Protein AF-A0A7S1C0L4-F1 (afdb_monomer_lite)

InterPro domains:
  IPR000571 Zinc finger, CCCH-type [PF00642] (166-188)
  IPR000571 Zinc finger, CCCH-type [PS50103] (164-191)
  IPR000571 Zinc finger, CCCH-type [SM00356] (164-190)
  IPR019496 FMR1-interacting protein 1, conserved domain [PF10453] (80-112)
  IPR036855 Zinc finger, CCCH-type superfamily [SSF90229] (166-189)

Structure (mmCIF, N/CA/C/O backbone):
data_AF-A0A7S1C0L4-F1
#
_entry.id   AF-A0A7S1C0L4-F1
#
loop_
_atom_site.group_PDB
_atom_site.id
_atom_site.type_symbol
_atom_site.label_atom_id
_atom_site.label_alt_id
_atom_site.label_comp_id
_atom_site.label_asym_id
_atom_site.label_entity_id
_atom_site.label_seq_id
_atom_site.pdbx_PDB_ins_code
_atom_site.Cartn_x
_atom_site.Cartn_y
_atom_site.Cartn_z
_atom_site.occupancy
_atom_site.B_iso_or_equiv
_atom_site.auth_seq_id
_atom_site.auth_comp_id
_atom_site.auth_asym_id
_atom_site.auth_atom_id
_atom_site.pdbx_PDB_model_num
ATOM 1 N N . ARG A 1 1 ? -20.565 -12.690 19.554 1.00 67.38 1 ARG A N 1
ATOM 2 C CA . ARG A 1 1 ? -20.201 -13.039 20.950 1.00 67.38 1 ARG A CA 1
ATOM 3 C C . ARG A 1 1 ? -21.337 -13.880 21.510 1.00 67.38 1 ARG A C 1
ATOM 5 O O . ARG A 1 1 ? -22.472 -13.446 21.389 1.00 67.38 1 ARG A O 1
ATOM 12 N N . THR A 1 2 ? -21.066 -15.068 22.043 1.00 82.50 2 THR A N 1
ATOM 13 C CA . THR A 1 2 ? -22.078 -15.890 22.726 1.00 82.50 2 THR A CA 1
ATOM 14 C C . THR A 1 2 ? -21.947 -15.664 24.227 1.00 82.50 2 THR A C 1
ATOM 16 O O . THR A 1 2 ? -20.871 -15.881 24.784 1.00 82.50 2 THR A O 1
ATOM 19 N N . PHE A 1 3 ? -23.010 -15.190 24.876 1.00 84.94 3 PHE A N 1
ATOM 20 C CA . PHE A 1 3 ? -23.020 -14.934 26.317 1.00 84.94 3 PHE A CA 1
ATOM 21 C C . PHE A 1 3 ? -23.654 -16.111 27.055 1.00 84.94 3 PHE A C 1
ATOM 23 O O . PHE A 1 3 ? -24.641 -16.678 26.601 1.00 84.94 3 PHE A O 1
ATOM 30 N N . ARG A 1 4 ? -23.065 -16.481 28.197 1.00 89.12 4 ARG A N 1
ATOM 31 C CA . ARG A 1 4 ? -23.488 -17.637 29.003 1.00 89.12 4 ARG A CA 1
ATOM 32 C C . ARG A 1 4 ? -24.767 -17.381 29.811 1.00 89.12 4 ARG A C 1
ATOM 34 O O . ARG A 1 4 ? -25.420 -18.330 30.218 1.00 89.12 4 ARG A O 1
ATOM 41 N N . THR A 1 5 ? -25.100 -16.117 30.066 1.00 93.94 5 THR A N 1
ATOM 42 C CA . THR A 1 5 ? -26.257 -15.688 30.865 1.00 93.94 5 THR A CA 1
ATOM 43 C C . THR A 1 5 ? -26.857 -14.406 30.284 1.00 93.94 5 THR A C 1
ATOM 45 O O . THR A 1 5 ? -26.142 -13.590 29.695 1.00 93.94 5 THR A O 1
ATOM 48 N N . GLU A 1 6 ? -28.162 -14.198 30.482 1.00 88.31 6 GLU A N 1
ATOM 49 C CA . GLU A 1 6 ? -28.870 -12.989 30.025 1.00 88.31 6 GLU A CA 1
ATOM 50 C C . GLU A 1 6 ? -28.367 -11.710 30.710 1.00 88.31 6 GLU A C 1
ATOM 52 O O . GLU A 1 6 ? -28.312 -10.650 30.089 1.00 88.31 6 GLU A O 1
ATOM 57 N N . GLY A 1 7 ? -27.931 -11.808 31.971 1.00 90.00 7 GLY A N 1
ATOM 58 C CA . GLY A 1 7 ? -27.338 -10.683 32.701 1.00 90.00 7 GLY A CA 1
ATOM 59 C C . GLY A 1 7 ? -26.065 -10.154 32.035 1.00 90.00 7 GLY A C 1
ATOM 60 O O . GLY A 1 7 ? -25.904 -8.944 31.885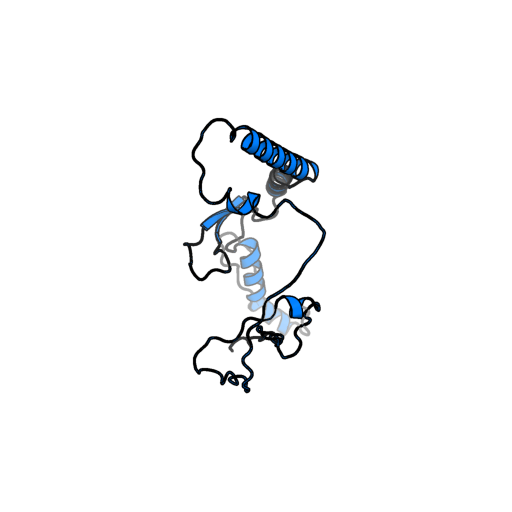 1.00 90.00 7 GLY A O 1
ATOM 61 N N . ASN A 1 8 ? -25.203 -11.051 31.544 1.00 87.06 8 ASN A N 1
ATOM 62 C CA . ASN A 1 8 ? -23.983 -10.664 30.831 1.00 87.06 8 ASN A CA 1
ATOM 63 C C . ASN A 1 8 ? -24.290 -10.019 29.474 1.00 87.06 8 ASN A C 1
ATOM 65 O O . ASN A 1 8 ? -23.584 -9.104 29.057 1.00 87.06 8 ASN A O 1
ATOM 69 N N . LEU A 1 9 ? -25.353 -10.470 28.802 1.00 87.12 9 LEU A N 1
ATOM 70 C CA . LEU A 1 9 ? -25.817 -9.873 27.552 1.00 87.12 9 LEU A CA 1
ATOM 71 C C . LEU A 1 9 ? -26.351 -8.453 27.781 1.00 87.12 9 LEU A C 1
ATOM 73 O O . LEU A 1 9 ? -25.978 -7.545 27.043 1.00 87.12 9 LEU A O 1
ATOM 77 N N . ARG A 1 10 ? -27.167 -8.238 28.822 1.00 88.38 10 ARG A N 1
ATOM 78 C CA . ARG A 1 10 ? -27.670 -6.897 29.174 1.00 88.38 10 ARG A CA 1
ATOM 79 C C . ARG A 1 10 ? -26.537 -5.934 29.536 1.00 88.38 10 ARG A C 1
ATOM 81 O O . ARG A 1 10 ? -26.560 -4.786 29.102 1.00 88.38 10 ARG A O 1
ATOM 88 N N . ALA A 1 11 ? -25.532 -6.402 30.278 1.00 87.75 11 ALA A N 1
ATOM 89 C CA . ALA A 1 11 ? -24.354 -5.599 30.596 1.00 87.75 11 ALA A CA 1
ATOM 90 C C . ALA A 1 11 ? -23.545 -5.230 29.335 1.00 87.75 11 ALA A C 1
ATOM 92 O O . ALA A 1 11 ? -23.191 -4.063 29.169 1.00 87.75 11 ALA A O 1
ATOM 93 N N . ASP A 1 12 ? -23.316 -6.173 28.409 1.00 86.31 12 ASP A N 1
ATOM 94 C CA . ASP A 1 12 ? -22.652 -5.879 27.126 1.00 86.31 12 ASP A CA 1
ATOM 95 C C . ASP A 1 12 ? -23.451 -4.853 26.310 1.00 86.31 12 ASP A C 1
ATOM 97 O O . ASP A 1 12 ? -22.871 -3.856 25.888 1.00 86.31 12 ASP A O 1
ATOM 101 N N . GLN A 1 13 ? -24.773 -5.016 26.184 1.00 87.62 13 GLN A N 1
ATOM 102 C CA . GLN A 1 13 ? -25.645 -4.063 25.481 1.00 87.62 13 GLN A CA 1
ATOM 103 C C . GLN A 1 13 ? -25.612 -2.657 26.094 1.00 87.62 13 GLN A C 1
ATOM 105 O O . GLN A 1 13 ? -25.568 -1.672 25.361 1.00 87.62 13 GLN A O 1
ATOM 110 N N . SER A 1 14 ? -25.568 -2.544 27.425 1.00 87.38 14 SER A N 1
ATOM 111 C CA . SER A 1 14 ? -25.472 -1.243 28.107 1.00 87.38 14 SER A CA 1
ATOM 112 C C . SER A 1 14 ? -24.144 -0.513 27.868 1.00 87.38 14 SER A C 1
ATOM 114 O O . SER A 1 14 ? -24.069 0.699 28.037 1.00 87.38 14 SER A O 1
ATOM 116 N N . SER A 1 15 ? -23.102 -1.236 27.442 1.00 87.62 15 SER A N 1
ATOM 117 C CA . SER A 1 15 ? -21.785 -0.673 27.122 1.00 87.62 15 SER A CA 1
ATOM 118 C C . SER A 1 15 ? -21.640 -0.218 25.665 1.00 87.62 15 SER A C 1
ATOM 120 O O . SER A 1 15 ? -20.549 0.187 25.256 1.00 87.62 15 SER A O 1
ATOM 122 N N . HIS A 1 16 ? -22.697 -0.314 24.851 1.00 92.06 16 HIS A N 1
ATOM 123 C CA . HIS A 1 16 ? -22.635 0.088 23.447 1.00 92.06 16 HIS A CA 1
ATOM 124 C C . HIS A 1 16 ? -22.633 1.614 23.328 1.00 92.06 16 HIS A C 1
ATOM 126 O O . HIS A 1 16 ? -23.492 2.299 23.875 1.00 92.06 16 HIS A O 1
ATOM 132 N N . VAL A 1 17 ? -21.651 2.144 22.603 1.00 92.38 17 VAL A N 1
ATOM 133 C CA . VAL A 1 17 ? -21.448 3.584 22.392 1.00 92.38 17 VAL A CA 1
ATOM 134 C C . VAL A 1 17 ? -21.747 3.899 20.919 1.00 92.38 17 VAL A C 1
ATOM 136 O O . VAL A 1 17 ? -21.449 3.068 20.058 1.00 92.38 17 VAL A O 1
ATOM 139 N N . PRO A 1 18 ? -22.349 5.055 20.587 1.00 91.50 18 PRO A N 1
ATOM 140 C CA . PRO A 1 18 ? -22.535 5.470 19.197 1.00 91.50 18 PRO A CA 1
ATOM 141 C C . PRO A 1 18 ? -21.214 5.807 18.500 1.00 91.50 18 PRO A C 1
ATOM 143 O O . PRO A 1 18 ? -20.238 6.225 19.128 1.00 91.50 18 PRO A O 1
ATOM 146 N N . CYS A 1 19 ? -21.197 5.660 17.176 1.00 90.38 19 CYS A N 1
ATOM 147 C CA . CYS A 1 19 ? -20.094 6.125 16.346 1.00 90.38 19 CYS A CA 1
ATOM 148 C C . CYS A 1 19 ? -19.905 7.653 16.477 1.00 90.38 19 CYS A C 1
ATOM 150 O O . CYS A 1 19 ? -20.884 8.395 16.405 1.00 90.38 19 CYS A O 1
ATOM 152 N N . PRO A 1 20 ? -18.663 8.156 16.623 1.00 87.81 20 PRO A N 1
ATOM 153 C CA . PRO A 1 20 ? -18.392 9.589 16.773 1.00 87.81 20 PRO A CA 1
ATOM 154 C C . PRO A 1 20 ? -18.553 10.408 15.476 1.00 87.81 20 PRO A C 1
ATOM 156 O O . PRO A 1 20 ? -18.314 11.615 15.490 1.00 87.81 20 PRO A O 1
ATOM 159 N N . HIS A 1 21 ? -18.918 9.789 14.347 1.00 83.25 21 HIS A N 1
ATOM 160 C CA . HIS A 1 21 ? -19.080 10.481 13.068 1.00 83.25 21 HIS A CA 1
ATOM 161 C C . HIS A 1 21 ? -20.515 11.022 12.885 1.00 83.25 21 HIS A C 1
ATOM 163 O O . HIS A 1 21 ? -21.470 10.252 13.023 1.00 83.25 21 HIS A O 1
ATOM 169 N N . PRO A 1 22 ? -20.704 12.315 12.541 1.00 84.06 22 PRO A N 1
ATOM 170 C CA . PRO A 1 22 ? -22.034 12.886 12.336 1.00 84.06 22 PRO A CA 1
ATOM 171 C C . PRO A 1 22 ? -22.733 12.215 11.145 1.00 84.06 22 PRO A C 1
ATOM 173 O O . PRO A 1 22 ? -22.216 12.218 10.032 1.00 84.06 22 PRO A O 1
ATOM 176 N N . GLY A 1 23 ? -23.911 11.634 11.386 1.00 81.88 23 GLY A N 1
ATOM 177 C CA . GLY A 1 23 ? -24.694 10.913 10.374 1.00 81.88 23 GLY A CA 1
ATOM 178 C C . GLY A 1 23 ? -24.501 9.393 10.360 1.00 81.88 23 GLY A C 1
ATOM 179 O O . GLY A 1 23 ? -25.181 8.716 9.592 1.00 81.88 23 GLY A O 1
ATOM 180 N N . CYS A 1 24 ? -23.640 8.836 11.219 1.00 85.62 24 CYS A N 1
ATOM 181 C CA . CYS A 1 24 ? -23.513 7.389 11.378 1.00 85.62 24 CYS A CA 1
ATOM 182 C C . CYS A 1 24 ? -24.333 6.870 12.574 1.00 85.62 24 CYS A C 1
ATOM 184 O O . CYS A 1 24 ? -24.092 7.252 13.716 1.00 85.62 24 CYS A O 1
ATOM 186 N N . GLY A 1 25 ? -25.291 5.973 12.315 1.00 86.62 25 GLY A N 1
ATOM 187 C CA . GLY A 1 25 ? -26.164 5.357 13.329 1.00 86.62 25 GLY A CA 1
ATOM 188 C C . GLY A 1 25 ? -25.623 4.064 13.952 1.00 86.62 25 GLY A C 1
ATOM 189 O O . GLY A 1 25 ? -26.391 3.303 14.538 1.00 86.62 25 GLY A O 1
ATOM 190 N N . PHE A 1 26 ? -24.332 3.762 13.786 1.00 88.75 26 PHE A N 1
ATOM 191 C CA . PHE A 1 26 ? -23.747 2.517 14.280 1.00 88.75 26 PHE A CA 1
ATOM 192 C C . PHE A 1 26 ? -23.593 2.534 15.810 1.00 88.75 26 PHE A C 1
ATOM 194 O O . PHE A 1 26 ? -22.966 3.434 16.372 1.00 88.75 26 PHE A O 1
ATOM 201 N N . LEU A 1 27 ? -24.145 1.511 16.470 1.00 90.25 27 LEU A N 1
ATOM 202 C CA . LEU A 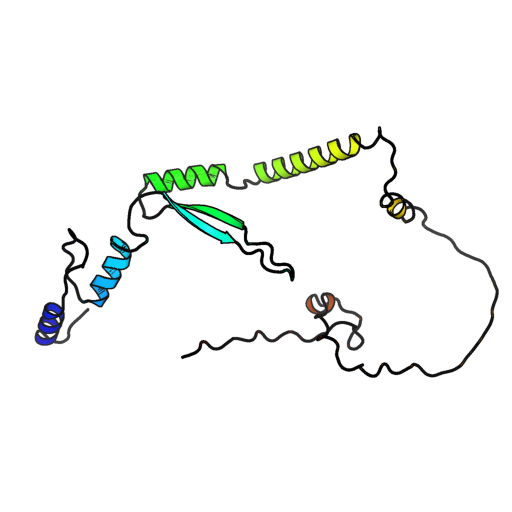1 27 ? -24.109 1.297 17.918 1.00 90.25 27 LEU A CA 1
ATOM 203 C C . LEU A 1 27 ? -23.514 -0.082 18.195 1.00 90.25 27 LEU A C 1
ATOM 205 O O . LEU A 1 27 ? -24.059 -1.097 17.759 1.00 90.25 27 LEU A O 1
ATOM 209 N N . ALA A 1 28 ? -22.392 -0.129 18.905 1.00 89.88 28 ALA A N 1
ATOM 210 C CA . ALA A 1 28 ? -21.780 -1.388 19.312 1.00 89.88 28 ALA A CA 1
ATOM 211 C C . ALA A 1 28 ? -20.837 -1.179 20.500 1.00 89.88 28 ALA A C 1
ATOM 213 O O . ALA A 1 28 ? -20.607 -0.057 20.950 1.00 89.88 28 ALA A O 1
ATOM 214 N N . SER A 1 29 ? -20.237 -2.266 20.995 1.00 90.50 29 SER A N 1
ATOM 215 C CA . SER A 1 29 ? -19.161 -2.172 21.990 1.00 90.50 29 SER A CA 1
ATOM 216 C C . SER A 1 29 ? -18.021 -1.252 21.500 1.00 90.50 29 SER A C 1
ATOM 218 O O . SER A 1 29 ? -17.745 -1.233 20.295 1.00 90.50 29 SER A O 1
ATOM 220 N N . PRO A 1 30 ? -17.290 -0.554 22.387 1.00 89.25 30 PRO A N 1
ATOM 221 C CA . PRO A 1 30 ? -16.290 0.448 21.996 1.00 89.25 30 PRO A CA 1
ATOM 222 C C . PRO A 1 30 ? -15.220 -0.075 21.025 1.00 89.25 30 PRO A C 1
ATOM 224 O O . PRO A 1 30 ? -14.804 0.621 20.102 1.00 89.25 30 PRO A O 1
ATOM 227 N N . GLN A 1 31 ? -14.818 -1.341 21.178 1.00 88.38 31 GLN A N 1
ATOM 228 C CA . GLN A 1 31 ? -13.870 -2.002 20.278 1.00 88.38 31 GLN A CA 1
ATOM 229 C C . GLN A 1 31 ? -14.448 -2.197 18.865 1.00 88.38 31 GLN A C 1
ATOM 231 O O . GLN A 1 31 ? -13.746 -2.015 17.871 1.00 88.38 31 GLN A O 1
ATOM 236 N N . ALA A 1 32 ? -15.730 -2.553 18.767 1.00 88.88 32 ALA A N 1
ATOM 237 C CA . ALA A 1 32 ? -16.415 -2.702 17.487 1.00 88.88 32 ALA A CA 1
ATOM 238 C C . ALA A 1 32 ? -16.650 -1.340 16.814 1.00 88.88 32 ALA A C 1
ATOM 240 O O . ALA A 1 32 ? -16.464 -1.229 15.606 1.00 88.88 32 ALA A O 1
ATOM 241 N N . VAL A 1 33 ? -16.974 -0.301 17.591 1.00 90.75 33 VAL A N 1
ATOM 242 C CA . VAL A 1 33 ? -17.116 1.079 17.094 1.00 90.75 33 VAL A CA 1
ATOM 243 C C . VAL A 1 33 ? -15.789 1.611 16.569 1.00 90.75 33 VAL A C 1
ATOM 245 O O . VAL A 1 33 ? -15.766 2.207 15.501 1.00 90.75 33 VAL A O 1
ATOM 248 N N . SER A 1 34 ? -14.673 1.348 17.254 1.00 86.25 34 SER A N 1
ATOM 249 C CA . SER A 1 34 ? -13.341 1.738 16.775 1.00 86.25 34 SER A CA 1
ATOM 250 C C . SER A 1 34 ? -12.981 1.044 15.457 1.00 86.25 34 SER A C 1
ATOM 252 O O . SER A 1 34 ? -12.517 1.710 14.534 1.00 86.25 34 SER A O 1
ATOM 254 N N . GLY A 1 35 ? -13.261 -0.258 15.332 1.00 86.62 35 GLY A N 1
ATOM 255 C CA . GLY A 1 35 ? -13.053 -0.993 14.081 1.00 86.62 35 GLY A CA 1
ATOM 256 C C . GLY A 1 35 ? -13.973 -0.541 12.940 1.00 86.62 35 GLY A C 1
ATOM 257 O O . GLY A 1 35 ? -13.554 -0.554 11.785 1.00 86.62 35 GLY A O 1
ATOM 258 N N . HIS A 1 36 ? -15.207 -0.129 13.241 1.00 89.06 36 HIS A N 1
ATOM 259 C CA . HIS A 1 36 ? -16.117 0.487 12.272 1.00 89.06 36 HIS A CA 1
ATOM 260 C C . HIS A 1 36 ? -15.622 1.881 11.862 1.00 89.06 36 HIS A C 1
ATOM 262 O O . HIS A 1 36 ? -15.478 2.148 10.674 1.00 89.06 36 HIS A O 1
ATOM 268 N N . PHE A 1 37 ? -15.265 2.733 12.824 1.00 85.44 37 PHE A N 1
ATOM 269 C CA . PHE A 1 37 ? -14.771 4.081 12.565 1.00 85.44 37 PHE A CA 1
ATOM 270 C C . PHE A 1 37 ? -13.502 4.053 11.716 1.00 85.44 37 PHE A C 1
ATOM 272 O O . PHE A 1 37 ? -13.410 4.800 10.756 1.00 85.44 37 PHE A O 1
ATOM 279 N N . GLU A 1 38 ? -12.549 3.162 11.992 1.00 82.12 38 GLU A N 1
ATOM 280 C CA . GLU A 1 38 ? -11.323 3.048 11.194 1.00 82.12 38 GLU A CA 1
ATOM 281 C C . GLU A 1 38 ? -11.589 2.623 9.739 1.00 82.12 38 GLU A C 1
ATOM 283 O O . GLU A 1 38 ? -10.909 3.099 8.828 1.00 82.12 38 GLU A O 1
ATOM 288 N N . LYS A 1 39 ? -12.600 1.776 9.509 1.00 79.19 39 LYS A N 1
ATOM 289 C CA . LYS A 1 39 ? -12.965 1.276 8.174 1.00 79.19 39 LYS A CA 1
ATOM 290 C C . LYS A 1 39 ? -13.845 2.243 7.382 1.00 79.19 39 LYS A C 1
ATOM 292 O O . LYS A 1 39 ? -13.616 2.412 6.190 1.00 79.19 39 LYS A O 1
ATOM 297 N N . GLU A 1 40 ? -14.837 2.854 8.024 1.00 78.12 40 GLU A N 1
ATOM 298 C CA . GLU A 1 40 ? -15.887 3.644 7.360 1.00 78.12 40 GLU A CA 1
ATOM 299 C C . GLU A 1 40 ? -15.698 5.157 7.485 1.00 78.12 40 GLU A C 1
ATOM 301 O O . GLU A 1 40 ? -16.175 5.906 6.636 1.00 78.12 40 GLU A O 1
ATOM 306 N N . HIS A 1 41 ? -14.956 5.623 8.492 1.00 80.00 41 HIS A N 1
ATOM 307 C CA . HIS A 1 41 ? -14.746 7.054 8.757 1.00 80.00 41 HIS A CA 1
ATOM 308 C C . HIS A 1 41 ? -13.273 7.435 8.985 1.00 80.00 41 HIS A C 1
ATOM 310 O O . HIS A 1 41 ? -12.956 8.593 9.256 1.00 80.00 41 HIS A O 1
ATOM 316 N N . GLY A 1 42 ? -12.358 6.467 8.887 1.00 77.81 42 GLY A N 1
ATOM 317 C CA . GLY A 1 42 ? -10.944 6.642 9.166 1.00 77.81 42 GLY A CA 1
ATOM 318 C C . GLY A 1 42 ? -10.247 7.538 8.144 1.00 77.81 42 GLY A C 1
ATOM 319 O O . GLY A 1 42 ? -10.796 7.956 7.131 1.00 77.81 42 GLY A O 1
ATOM 320 N N . ARG A 1 43 ? -8.958 7.801 8.371 1.00 65.25 43 ARG A N 1
ATOM 321 C CA . ARG A 1 43 ? -8.124 8.688 7.531 1.00 65.25 43 ARG A CA 1
ATOM 322 C C . ARG A 1 43 ? -8.021 8.266 6.050 1.00 65.25 43 ARG A C 1
ATOM 324 O O . ARG A 1 43 ? -7.640 9.079 5.195 1.00 65.25 43 ARG A O 1
ATOM 331 N N . TYR A 1 44 ? -8.362 7.010 5.773 1.00 63.53 44 TYR A N 1
ATOM 332 C CA . TYR A 1 44 ? -8.442 6.390 4.451 1.00 63.53 44 TYR A CA 1
ATOM 333 C C . TYR A 1 44 ? -9.850 5.860 4.141 1.00 63.53 44 TYR A C 1
ATOM 335 O O . TYR A 1 44 ? -9.997 5.002 3.281 1.00 63.53 44 TYR A O 1
ATOM 343 N N . ALA A 1 45 ? -10.873 6.329 4.845 1.00 61.38 45 ALA A N 1
ATOM 344 C CA . ALA A 1 45 ? -12.250 6.113 4.450 1.00 61.38 45 ALA A CA 1
ATOM 345 C C . ALA A 1 45 ? -12.696 7.242 3.515 1.00 61.38 45 ALA A C 1
ATOM 347 O O . ALA A 1 45 ? -12.260 8.390 3.648 1.00 61.38 45 ALA A O 1
ATOM 348 N N . GLY A 1 46 ? -13.521 6.892 2.534 1.00 65.44 46 GLY A N 1
ATOM 349 C CA . GLY A 1 46 ? -13.955 7.778 1.461 1.00 65.44 46 GLY A CA 1
ATOM 350 C C . GLY A 1 46 ? -13.791 7.142 0.085 1.00 65.44 46 GLY A C 1
ATOM 351 O O . GLY A 1 46 ? -13.332 6.008 -0.054 1.00 65.44 46 GLY A O 1
ATOM 352 N N . GLU A 1 47 ? -14.198 7.900 -0.925 1.00 60.94 47 GLU A N 1
ATOM 353 C CA . GLU A 1 47 ? -14.288 7.475 -2.317 1.00 60.94 47 GLU A CA 1
ATOM 354 C C . GLU A 1 47 ? -13.275 8.244 -3.182 1.00 60.94 47 GLU A C 1
ATOM 356 O O . GLU A 1 47 ? -13.106 9.455 -3.019 1.00 60.94 47 GLU A O 1
ATOM 361 N N . GLY A 1 48 ? -12.601 7.548 -4.104 1.00 73.44 48 GLY A N 1
ATOM 362 C CA . GLY A 1 48 ? -11.800 8.155 -5.170 1.00 73.44 48 GLY A CA 1
ATOM 363 C C . GLY A 1 48 ? -10.275 8.069 -5.020 1.00 73.44 48 GLY A C 1
ATOM 364 O O . GLY A 1 48 ? -9.704 7.340 -4.204 1.00 73.44 48 GLY A O 1
ATOM 365 N N . PHE A 1 49 ? -9.577 8.812 -5.884 1.00 72.56 49 PHE A N 1
ATOM 366 C CA . PHE A 1 49 ? -8.115 8.814 -5.972 1.00 72.56 49 PHE A CA 1
ATOM 367 C C . PHE A 1 49 ? -7.494 9.846 -5.023 1.00 72.56 49 PHE A C 1
ATOM 369 O O . PHE A 1 49 ? -7.589 11.048 -5.268 1.00 72.56 49 PHE A O 1
ATOM 376 N N . LYS A 1 50 ? -6.776 9.392 -3.989 1.00 79.69 50 LYS A N 1
ATOM 377 C CA . LYS A 1 50 ? -6.015 10.263 -3.079 1.00 79.69 50 LYS A CA 1
ATOM 378 C C . LYS A 1 50 ? -4.544 10.317 -3.491 1.00 79.69 50 LYS A C 1
ATOM 380 O O . LYS A 1 50 ? -3.920 9.285 -3.745 1.00 79.69 50 LYS A O 1
ATOM 385 N N . GLU A 1 51 ? -3.984 11.520 -3.574 1.00 82.50 51 GLU A N 1
ATOM 386 C CA . GLU A 1 51 ? -2.564 11.719 -3.871 1.00 82.50 51 GLU A CA 1
ATOM 387 C C . GLU A 1 51 ? -1.749 11.647 -2.573 1.00 82.50 51 GLU A C 1
ATOM 389 O O . GLU A 1 51 ? -1.958 12.428 -1.645 1.00 82.50 51 GLU A O 1
ATOM 394 N N . VAL A 1 52 ? -0.842 10.673 -2.489 1.00 84.00 52 VAL A N 1
ATOM 395 C CA . VAL A 1 52 ? 0.074 10.493 -1.358 1.00 84.00 52 VAL A CA 1
ATOM 396 C C . VAL A 1 52 ? 1.479 10.853 -1.813 1.00 84.00 52 VAL A C 1
ATOM 398 O O . VAL A 1 52 ? 2.001 10.282 -2.772 1.00 84.00 52 VAL A O 1
ATOM 401 N N . GLU A 1 53 ? 2.106 11.795 -1.117 1.00 85.50 53 GLU A N 1
ATOM 402 C CA . GLU A 1 53 ? 3.505 12.139 -1.337 1.00 85.50 53 GLU A CA 1
ATOM 403 C C . GLU A 1 53 ? 4.393 11.294 -0.422 1.00 85.50 53 GLU A C 1
ATOM 405 O O . GLU A 1 53 ? 4.303 11.380 0.802 1.00 85.50 53 GLU A O 1
ATOM 410 N N . VAL A 1 54 ? 5.261 10.478 -1.015 1.00 86.62 54 VAL A N 1
ATOM 411 C CA . VAL A 1 54 ? 6.263 9.699 -0.286 1.00 86.62 54 VAL A CA 1
ATOM 412 C C . VAL A 1 54 ? 7.640 10.221 -0.663 1.00 86.62 54 VAL A C 1
ATOM 414 O O . VAL A 1 54 ? 8.002 10.287 -1.841 1.00 86.62 54 VAL A O 1
ATOM 417 N N . THR A 1 55 ? 8.421 10.587 0.346 1.00 85.94 55 THR A N 1
ATOM 418 C CA . THR A 1 55 ? 9.846 10.868 0.182 1.00 85.94 55 THR A CA 1
ATOM 419 C C . THR A 1 55 ? 10.574 9.534 0.119 1.00 85.94 55 THR A C 1
ATOM 421 O O . THR A 1 55 ? 10.616 8.802 1.106 1.00 85.94 55 THR A O 1
ATOM 424 N N . VAL A 1 56 ? 11.099 9.184 -1.054 1.00 80.75 56 VAL A N 1
ATOM 425 C CA . VAL A 1 56 ? 11.929 7.987 -1.208 1.00 80.75 56 VAL A CA 1
ATOM 426 C C . VAL A 1 56 ? 13.368 8.406 -0.949 1.00 80.75 56 VAL A C 1
ATOM 428 O O . VAL A 1 56 ? 13.970 9.119 -1.755 1.00 80.75 56 VAL A O 1
ATOM 431 N N . ASP A 1 57 ? 13.900 7.995 0.197 1.00 72.06 57 ASP A N 1
ATOM 432 C CA . ASP A 1 57 ? 15.328 8.082 0.470 1.00 72.06 57 ASP A CA 1
ATOM 433 C C . ASP A 1 57 ? 16.039 6.958 -0.287 1.00 72.06 57 ASP A C 1
ATOM 435 O O . ASP A 1 57 ? 15.739 5.777 -0.095 1.00 72.06 57 ASP A O 1
ATOM 439 N N . ASP A 1 58 ? 16.994 7.310 -1.150 1.00 62.16 58 ASP A N 1
ATOM 440 C CA . ASP A 1 58 ? 17.851 6.331 -1.811 1.00 62.16 58 ASP A CA 1
ATOM 441 C C . ASP A 1 58 ? 18.682 5.600 -0.745 1.00 62.16 58 ASP A C 1
ATOM 443 O O . ASP A 1 58 ? 19.632 6.127 -0.152 1.00 62.16 58 ASP A O 1
ATOM 447 N N . ALA A 1 59 ? 18.280 4.367 -0.451 1.00 62.22 59 ALA A N 1
ATOM 448 C CA . ALA A 1 59 ? 18.951 3.522 0.513 1.00 62.22 59 ALA A CA 1
ATOM 449 C C . ALA A 1 59 ? 20.363 3.173 0.012 1.00 62.22 59 ALA A C 1
ATOM 451 O O . ALA A 1 59 ? 20.536 2.337 -0.869 1.00 62.22 59 ALA A O 1
ATOM 452 N N . GLY A 1 60 ? 21.384 3.774 0.630 1.00 56.38 60 GLY A N 1
ATOM 453 C CA . GLY A 1 60 ? 22.739 3.216 0.648 1.00 56.38 60 GLY A CA 1
ATOM 454 C C . GLY A 1 60 ? 23.833 4.074 0.018 1.00 56.38 60 GLY A C 1
ATOM 455 O O . GLY A 1 60 ? 24.493 3.650 -0.924 1.00 56.38 60 GLY A O 1
ATOM 456 N N . GLY A 1 61 ? 24.124 5.237 0.601 1.00 56.81 61 GLY A N 1
ATOM 457 C CA . GLY A 1 61 ? 25.355 5.968 0.305 1.00 56.81 61 GLY A CA 1
ATOM 458 C C . GLY A 1 61 ? 25.727 6.953 1.416 1.00 56.81 61 GLY A C 1
ATOM 459 O O . GLY A 1 61 ? 24.834 7.536 2.030 1.00 56.81 61 GLY A O 1
ATOM 460 N N . PRO A 1 62 ? 27.027 7.174 1.696 1.00 60.44 62 PRO A N 1
ATOM 461 C CA . PRO A 1 62 ? 27.484 8.106 2.733 1.00 60.44 62 PRO A CA 1
ATOM 462 C C . PRO A 1 62 ? 27.215 9.582 2.393 1.00 60.44 62 PRO A C 1
ATOM 464 O O . PRO A 1 62 ? 27.391 10.444 3.248 1.00 60.44 62 PRO A O 1
ATOM 467 N N . ARG A 1 63 ? 26.765 9.888 1.167 1.00 59.22 63 ARG A N 1
ATOM 468 C CA . ARG A 1 63 ? 26.274 11.214 0.779 1.00 59.22 63 ARG A CA 1
ATOM 469 C C . ARG A 1 63 ? 24.754 11.159 0.652 1.00 59.22 63 ARG A C 1
ATOM 471 O O . ARG A 1 63 ? 24.242 10.704 -0.367 1.00 59.22 63 ARG A O 1
ATOM 478 N N . ARG A 1 64 ? 24.033 11.594 1.689 1.00 60.03 64 ARG A N 1
ATOM 479 C CA . ARG A 1 64 ? 22.573 11.743 1.623 1.00 60.03 64 ARG A CA 1
ATOM 480 C C . ARG A 1 64 ? 22.242 12.895 0.675 1.00 60.03 64 ARG A C 1
ATOM 482 O O . ARG A 1 64 ? 22.398 14.055 1.039 1.00 60.03 64 ARG A O 1
ATOM 489 N N . ARG A 1 65 ? 21.815 12.586 -0.548 1.00 63.03 65 ARG A N 1
ATOM 490 C CA . ARG A 1 65 ? 21.060 13.547 -1.359 1.00 63.03 65 ARG A CA 1
ATOM 491 C C . ARG A 1 65 ? 19.677 13.660 -0.716 1.00 63.03 65 ARG A C 1
ATOM 493 O O . ARG A 1 65 ? 19.148 12.638 -0.292 1.00 63.03 65 ARG A O 1
ATOM 500 N N . ALA A 1 66 ? 19.129 14.870 -0.591 1.00 69.31 66 ALA A N 1
ATOM 501 C CA . ALA A 1 66 ? 17.770 15.047 -0.078 1.00 69.31 66 ALA A CA 1
ATOM 502 C C . ALA A 1 66 ? 16.813 14.133 -0.865 1.00 69.31 66 ALA A C 1
ATOM 504 O O . ALA A 1 66 ? 16.834 14.161 -2.099 1.00 69.31 66 ALA A O 1
ATOM 505 N N . GLY A 1 67 ? 16.060 13.286 -0.153 1.00 69.75 67 GLY A N 1
ATOM 506 C CA . GLY A 1 67 ? 15.195 12.271 -0.749 1.00 69.75 67 GLY A CA 1
ATOM 507 C C . GLY A 1 67 ? 14.235 12.874 -1.772 1.00 69.75 67 GLY A C 1
ATOM 508 O O . GLY A 1 67 ? 13.744 13.997 -1.615 1.00 69.75 67 GLY A O 1
ATOM 509 N N . VAL A 1 68 ? 13.979 12.145 -2.857 1.00 80.75 68 VAL A N 1
ATOM 510 C CA . VAL A 1 68 ? 13.108 12.646 -3.923 1.00 80.75 68 VAL A CA 1
ATOM 511 C C . VAL A 1 68 ? 11.655 12.461 -3.495 1.00 80.75 68 VAL A C 1
ATOM 513 O O . VAL A 1 68 ? 11.207 11.338 -3.256 1.00 80.75 68 VAL A O 1
ATOM 516 N N . ARG A 1 69 ? 10.897 13.561 -3.430 1.00 84.25 69 ARG A N 1
ATOM 517 C CA . ARG A 1 69 ? 9.442 13.521 -3.221 1.00 84.25 69 ARG A CA 1
ATOM 518 C C . ARG A 1 69 ? 8.785 12.931 -4.465 1.00 84.25 69 ARG A C 1
ATOM 520 O O . ARG A 1 69 ? 8.907 13.479 -5.562 1.00 84.25 69 ARG A O 1
ATOM 527 N N . ARG A 1 70 ? 8.109 11.795 -4.310 1.00 86.06 70 ARG A N 1
ATOM 528 C CA . ARG A 1 70 ? 7.318 11.149 -5.362 1.00 86.06 70 ARG A CA 1
ATOM 529 C C . ARG A 1 70 ? 5.850 11.196 -4.965 1.00 86.06 70 ARG A C 1
ATOM 531 O O . ARG A 1 70 ? 5.512 10.909 -3.821 1.00 86.06 70 ARG A O 1
ATOM 538 N N . ARG A 1 71 ? 4.987 11.562 -5.910 1.00 88.31 71 ARG A N 1
ATOM 539 C CA . ARG A 1 71 ? 3.536 11.583 -5.715 1.00 88.31 71 ARG A CA 1
ATOM 540 C C . ARG A 1 71 ? 2.925 10.322 -6.302 1.00 88.31 71 ARG A C 1
ATOM 542 O O . ARG A 1 71 ? 3.227 9.959 -7.439 1.00 88.31 71 ARG A O 1
ATOM 549 N N . PHE A 1 72 ? 2.081 9.653 -5.530 1.00 85.00 72 PHE A N 1
ATOM 550 C CA . PHE A 1 72 ? 1.394 8.436 -5.936 1.00 85.00 72 PHE A CA 1
ATOM 551 C C . PHE A 1 72 ? -0.113 8.649 -5.858 1.00 85.00 72 PHE A C 1
ATOM 553 O O . PHE A 1 72 ? -0.635 9.036 -4.817 1.00 85.00 72 PHE A O 1
ATOM 560 N N . ARG A 1 73 ? -0.821 8.356 -6.954 1.00 84.38 73 ARG A N 1
ATOM 561 C CA . ARG A 1 73 ? -2.287 8.286 -6.967 1.00 84.38 73 ARG A CA 1
ATOM 562 C C . ARG A 1 73 ? -2.713 6.913 -6.452 1.00 84.38 73 ARG A C 1
ATOM 564 O O . ARG A 1 73 ? -2.484 5.906 -7.130 1.00 84.38 73 ARG A O 1
ATOM 571 N N . LEU A 1 74 ? -3.286 6.878 -5.254 1.00 83.94 74 LEU A N 1
ATOM 572 C CA . LEU A 1 74 ? -3.797 5.671 -4.612 1.00 83.94 74 LEU A CA 1
ATOM 573 C C . LEU A 1 74 ? -5.328 5.682 -4.669 1.00 83.94 74 LEU A C 1
ATOM 575 O O . LEU A 1 74 ? -5.952 6.661 -4.269 1.00 83.94 74 LEU A O 1
ATOM 579 N N . CYS A 1 75 ? -5.922 4.607 -5.185 1.00 79.12 75 CYS A N 1
ATOM 580 C CA . CYS A 1 75 ? -7.366 4.396 -5.106 1.00 79.12 75 CYS A CA 1
ATOM 581 C C . CYS A 1 75 ? -7.712 4.043 -3.657 1.00 79.12 75 CYS A C 1
ATOM 583 O O . CYS A 1 75 ? -7.178 3.067 -3.124 1.00 79.12 75 CYS A O 1
ATOM 585 N N . VAL A 1 76 ? -8.547 4.855 -3.016 1.00 77.00 76 VAL A N 1
ATOM 586 C CA . VAL A 1 76 ? -9.012 4.640 -1.646 1.00 77.00 76 VAL A CA 1
ATOM 587 C C . VAL A 1 76 ? -10.487 4.237 -1.723 1.00 77.00 76 VAL A C 1
ATOM 589 O O . VAL A 1 76 ? -11.289 4.950 -2.316 1.00 77.00 76 VAL A O 1
ATOM 592 N N . GLY A 1 77 ? -10.824 3.061 -1.185 1.00 71.88 77 GLY A N 1
ATOM 593 C CA . GLY A 1 77 ? -12.160 2.457 -1.289 1.00 71.88 77 GLY A CA 1
ATOM 594 C C . GLY A 1 77 ? -12.297 1.407 -2.404 1.00 71.88 77 GLY A C 1
ATOM 595 O O . GLY A 1 77 ? -11.330 1.079 -3.091 1.00 71.88 77 GLY A O 1
ATOM 596 N N . ASN A 1 78 ? -13.507 0.850 -2.556 1.00 73.12 78 ASN A N 1
ATOM 597 C CA . ASN A 1 78 ? -13.833 -0.225 -3.510 1.00 73.12 78 ASN A CA 1
ATOM 598 C C . ASN A 1 78 ? -14.916 0.184 -4.528 1.00 73.12 78 ASN A C 1
ATOM 600 O O . ASN A 1 78 ? -15.790 -0.611 -4.876 1.00 73.12 78 ASN A O 1
ATOM 604 N N . ARG A 1 79 ? -14.904 1.438 -4.993 1.00 73.88 79 ARG A N 1
ATOM 605 C CA . ARG A 1 79 ? -15.797 1.837 -6.086 1.00 73.88 79 ARG A CA 1
ATOM 606 C C . ARG A 1 79 ? -15.363 1.135 -7.375 1.00 73.88 79 ARG A C 1
ATOM 608 O O . ARG A 1 79 ? -14.205 1.277 -7.773 1.00 73.88 79 ARG A O 1
ATOM 615 N N . PRO A 1 80 ? -16.259 0.406 -8.057 1.00 81.62 80 PRO A N 1
ATOM 616 C CA . PRO A 1 80 ? -15.889 -0.394 -9.224 1.00 81.62 80 PRO A CA 1
ATOM 617 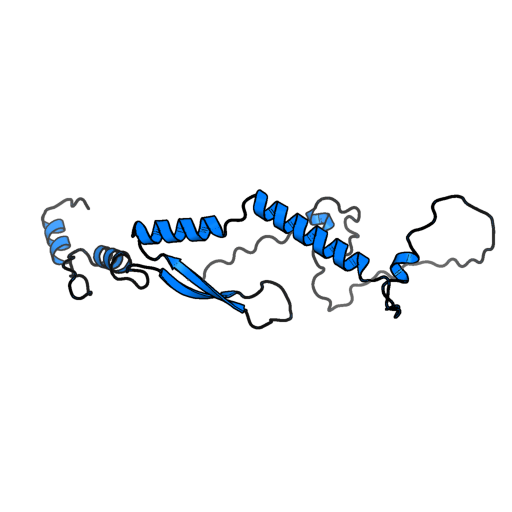C C . PRO A 1 80 ? -15.369 0.467 -10.385 1.00 81.62 80 PRO A C 1
ATOM 619 O O . PRO A 1 80 ? -14.485 0.034 -11.119 1.00 81.62 80 PRO A O 1
ATOM 622 N N . GLU A 1 81 ? -15.861 1.701 -10.515 1.00 83.50 81 GLU A N 1
ATOM 623 C CA . GLU A 1 81 ? -15.436 2.664 -11.538 1.00 83.50 81 GLU A CA 1
ATOM 624 C C . GLU A 1 81 ? -13.984 3.123 -11.329 1.00 83.50 81 GLU A C 1
ATOM 626 O O . GLU A 1 81 ? -13.175 3.077 -12.258 1.00 83.50 81 GLU A O 1
ATOM 631 N N . ASP A 1 82 ? -13.620 3.486 -10.095 1.00 81.62 82 ASP A N 1
ATOM 632 C CA . ASP A 1 82 ? -12.263 3.921 -9.748 1.00 81.62 82 ASP A CA 1
ATOM 633 C C . ASP A 1 82 ? -11.262 2.767 -9.854 1.00 81.62 82 ASP A C 1
ATOM 635 O O . ASP A 1 82 ? -10.157 2.929 -10.380 1.00 81.62 82 ASP A O 1
ATOM 639 N N . VAL A 1 83 ? -11.666 1.570 -9.422 1.00 80.69 83 VAL A N 1
ATOM 640 C CA . VAL A 1 83 ? -10.863 0.349 -9.555 1.00 80.69 83 VAL A CA 1
ATOM 641 C C . VAL A 1 83 ? -10.631 0.021 -11.035 1.00 80.69 83 VAL A C 1
ATOM 643 O O . VAL A 1 83 ? -9.500 -0.279 -11.425 1.00 80.69 83 VAL A O 1
ATOM 646 N N . ALA A 1 84 ? -11.654 0.131 -11.889 1.00 84.69 84 ALA A N 1
ATOM 647 C CA . ALA A 1 84 ? -11.529 -0.105 -13.327 1.00 84.69 84 ALA A CA 1
ATOM 648 C C . ALA A 1 84 ? -10.626 0.934 -14.011 1.00 84.69 84 ALA A C 1
ATOM 650 O O . ALA A 1 84 ? -9.744 0.559 -14.791 1.00 84.69 84 ALA A O 1
ATOM 651 N N . ALA A 1 85 ? -10.781 2.219 -13.683 1.00 85.19 85 ALA A N 1
ATOM 652 C CA . ALA A 1 85 ? -9.914 3.283 -14.184 1.00 85.19 85 ALA A CA 1
ATOM 653 C C . ALA A 1 85 ? -8.457 3.088 -13.727 1.00 85.19 85 ALA A C 1
ATOM 655 O O . ALA A 1 85 ? -7.528 3.232 -14.528 1.00 85.19 85 ALA A O 1
ATOM 656 N N . TRP A 1 86 ? -8.245 2.676 -12.472 1.00 84.56 86 TRP A N 1
ATOM 657 C CA . TRP A 1 86 ? -6.924 2.341 -11.942 1.00 84.56 86 TRP A CA 1
ATOM 658 C C . TRP A 1 86 ? -6.287 1.159 -12.683 1.00 84.56 86 TRP A C 1
ATOM 660 O O . TRP A 1 86 ? -5.125 1.249 -13.089 1.00 84.56 86 TRP A O 1
ATOM 670 N N . ILE A 1 87 ? -7.042 0.078 -12.914 1.00 84.12 87 ILE A N 1
ATOM 671 C CA . ILE A 1 87 ? -6.581 -1.089 -13.679 1.00 84.12 87 ILE A CA 1
ATOM 672 C C . ILE A 1 87 ? -6.262 -0.689 -15.123 1.00 84.12 87 ILE A C 1
ATOM 674 O O . ILE A 1 87 ? -5.220 -1.090 -15.635 1.00 84.12 87 ILE A O 1
ATOM 678 N N . ALA A 1 88 ? -7.104 0.105 -15.787 1.00 85.44 88 ALA A N 1
ATOM 679 C CA . ALA A 1 88 ? -6.875 0.546 -17.163 1.00 85.44 88 ALA A CA 1
ATOM 680 C C . ALA A 1 88 ? -5.609 1.411 -17.283 1.00 85.44 88 ALA 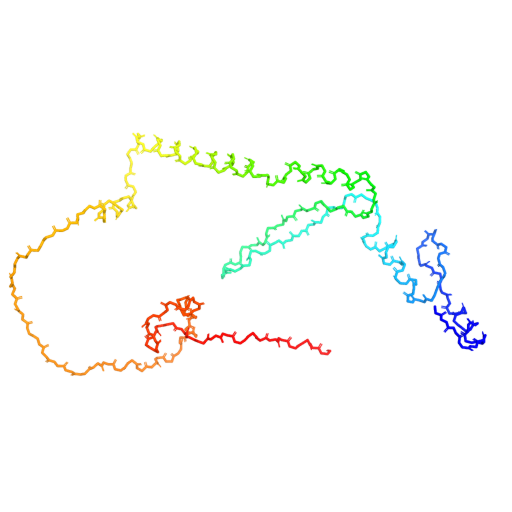A C 1
ATOM 682 O O . ALA A 1 88 ? -4.767 1.159 -18.148 1.00 85.44 88 ALA A O 1
ATOM 683 N N . GLU A 1 89 ? -5.427 2.376 -16.381 1.00 84.38 89 GLU A N 1
ATOM 684 C CA . GLU A 1 89 ? -4.245 3.242 -16.346 1.00 84.38 89 GLU A CA 1
ATOM 685 C C . GLU A 1 89 ? -2.969 2.442 -16.040 1.00 84.38 89 GLU A C 1
ATOM 687 O O . GLU A 1 89 ? -1.940 2.575 -16.710 1.00 84.38 89 GLU A O 1
ATOM 692 N N . ARG A 1 90 ? -3.034 1.524 -15.069 1.00 83.25 90 ARG A N 1
ATOM 693 C CA . ARG A 1 90 ? -1.898 0.660 -14.727 1.00 83.25 90 ARG A CA 1
ATOM 694 C C . ARG A 1 90 ? -1.598 -0.371 -15.804 1.00 83.25 90 ARG A C 1
ATOM 696 O O . ARG A 1 90 ? -0.423 -0.636 -16.018 1.00 83.25 90 ARG A O 1
ATOM 703 N N . ARG A 1 91 ? -2.597 -0.907 -16.512 1.00 83.75 91 ARG A N 1
ATOM 704 C CA . ARG A 1 91 ? -2.399 -1.792 -17.676 1.00 83.75 91 ARG A CA 1
ATOM 705 C C . ARG A 1 91 ? -1.730 -1.050 -18.828 1.00 83.75 91 ARG A C 1
ATOM 707 O O . ARG A 1 91 ? -0.860 -1.630 -19.472 1.00 83.75 91 ARG A O 1
ATOM 714 N N . LYS A 1 92 ? -2.052 0.233 -19.040 1.00 79.88 92 LYS A N 1
ATOM 715 C CA . LYS A 1 92 ? -1.340 1.088 -20.005 1.00 79.88 92 LYS A CA 1
ATOM 716 C C . LYS A 1 92 ? 0.115 1.303 -19.611 1.00 79.88 92 LYS A C 1
ATOM 718 O O . LYS A 1 92 ? 0.956 1.298 -20.494 1.00 79.88 92 LYS A O 1
ATOM 723 N N . ASN A 1 93 ? 0.433 1.457 -18.329 1.00 79.00 93 ASN A N 1
ATOM 724 C CA . ASN A 1 93 ? 1.814 1.628 -17.859 1.00 79.00 93 ASN A CA 1
ATOM 725 C C . ASN A 1 93 ? 2.514 0.319 -17.467 1.00 79.00 93 ASN A C 1
ATOM 727 O O . ASN A 1 93 ? 3.664 0.352 -17.022 1.00 79.00 93 ASN A O 1
ATOM 731 N N . PHE A 1 94 ? 1.856 -0.830 -17.635 1.00 76.00 94 PHE A N 1
ATOM 732 C CA . PHE A 1 94 ? 2.428 -2.109 -17.250 1.00 76.00 94 PHE A CA 1
ATOM 733 C C . PHE A 1 94 ? 3.559 -2.459 -18.221 1.00 76.00 94 PHE A C 1
ATOM 735 O O . PHE A 1 94 ? 3.352 -2.399 -19.438 1.00 76.00 94 PHE A O 1
ATOM 742 N N . PRO A 1 95 ? 4.750 -2.829 -17.723 1.00 73.56 95 PRO A N 1
ATOM 743 C CA . PRO A 1 95 ? 5.833 -3.321 -18.560 1.00 73.56 95 PRO A CA 1
ATOM 744 C C . PRO A 1 95 ? 5.431 -4.659 -19.194 1.00 73.56 95 PRO A C 1
ATOM 746 O O . PRO A 1 95 ? 5.713 -5.734 -18.672 1.00 73.56 95 PRO A O 1
ATOM 749 N N . THR A 1 96 ? 4.719 -4.612 -20.317 1.00 76.75 96 THR A N 1
ATOM 750 C CA . THR A 1 96 ? 4.477 -5.803 -21.127 1.00 76.75 96 THR A CA 1
ATOM 751 C C . THR A 1 96 ? 5.797 -6.233 -21.754 1.00 76.75 96 THR A C 1
ATOM 753 O O . THR A 1 96 ? 6.640 -5.395 -22.082 1.00 76.75 96 THR A O 1
ATOM 756 N N . ARG A 1 97 ? 5.985 -7.541 -21.955 1.00 64.94 97 ARG A N 1
ATOM 757 C CA . ARG A 1 97 ? 7.208 -8.093 -22.559 1.00 64.94 97 ARG A CA 1
ATOM 758 C C . ARG A 1 97 ? 7.557 -7.407 -23.889 1.00 64.94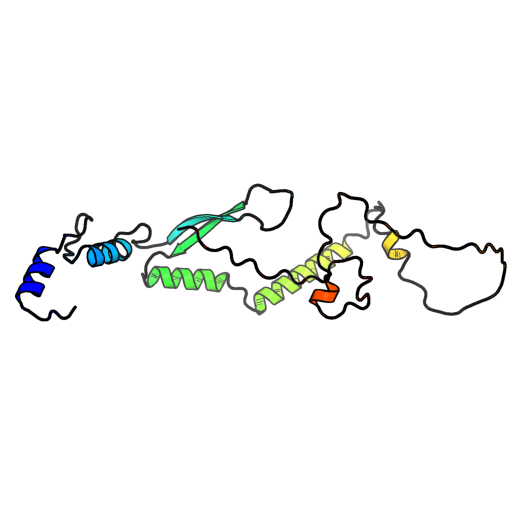 97 ARG A C 1
ATOM 760 O O . ARG A 1 97 ? 8.723 -7.122 -24.123 1.00 64.94 97 ARG A O 1
ATOM 767 N N . GLY A 1 98 ? 6.548 -7.045 -24.688 1.00 71.81 98 GLY A N 1
ATOM 768 C CA . GLY A 1 98 ? 6.714 -6.279 -25.928 1.00 71.81 98 GLY A CA 1
ATOM 769 C C . GLY A 1 98 ? 7.180 -4.832 -25.725 1.00 71.81 98 GLY A C 1
ATOM 770 O O . GLY A 1 98 ? 8.056 -4.381 -26.449 1.00 71.81 98 GLY A O 1
ATOM 771 N N . ARG A 1 99 ? 6.682 -4.099 -24.716 1.00 72.62 99 ARG A N 1
ATOM 772 C CA . ARG A 1 99 ? 7.187 -2.743 -24.416 1.00 72.62 99 ARG A CA 1
ATOM 773 C C . ARG A 1 99 ? 8.567 -2.749 -23.773 1.00 72.62 99 ARG A C 1
ATOM 775 O O . ARG A 1 99 ? 9.331 -1.816 -23.991 1.00 72.62 99 ARG A O 1
ATOM 782 N N . VAL A 1 100 ? 8.887 -3.772 -22.984 1.00 76.44 100 VAL A N 1
ATOM 783 C CA . VAL A 1 100 ? 10.236 -3.953 -22.431 1.00 76.44 100 VAL A CA 1
ATOM 784 C C . VAL A 1 100 ? 11.221 -4.284 -23.551 1.00 76.44 100 VAL A C 1
ATOM 786 O O . VAL A 1 100 ? 12.286 -3.678 -23.584 1.00 76.44 100 VAL A O 1
ATOM 789 N N . ALA A 1 101 ? 10.841 -5.153 -24.495 1.00 74.19 101 ALA A N 1
ATOM 790 C CA . ALA A 1 101 ? 11.624 -5.439 -25.696 1.00 74.19 101 ALA A CA 1
ATOM 791 C C . ALA A 1 101 ? 11.791 -4.188 -26.570 1.00 74.19 101 ALA A C 1
ATOM 793 O O . ALA A 1 101 ? 12.916 -3.782 -26.809 1.00 74.19 101 ALA A O 1
ATOM 794 N N . ALA A 1 102 ? 10.711 -3.479 -26.910 1.00 75.81 102 ALA A N 1
ATOM 795 C CA . ALA A 1 102 ? 10.784 -2.244 -27.696 1.00 75.81 102 ALA A CA 1
ATOM 796 C C . ALA A 1 102 ? 11.604 -1.141 -27.002 1.00 75.81 102 ALA A C 1
ATOM 798 O O . ALA A 1 102 ? 12.291 -0.367 -27.658 1.00 75.81 102 ALA A O 1
ATOM 799 N N . LYS A 1 103 ? 11.571 -1.063 -25.664 1.00 79.12 103 LYS A N 1
ATOM 800 C CA . LYS A 1 103 ? 12.412 -0.130 -24.901 1.00 79.12 103 LYS A CA 1
ATOM 801 C C . LYS A 1 103 ? 13.873 -0.581 -24.840 1.00 79.12 103 LYS A C 1
ATOM 803 O O . LYS A 1 103 ? 14.746 0.279 -24.806 1.00 79.12 103 LYS A O 1
ATOM 808 N N . ALA A 1 104 ? 14.143 -1.886 -24.817 1.00 78.81 104 ALA A N 1
ATOM 809 C CA . ALA A 1 104 ? 15.491 -2.427 -24.948 1.00 78.81 104 ALA A CA 1
ATOM 810 C C . ALA A 1 104 ? 16.045 -2.156 -26.353 1.00 78.81 104 ALA A C 1
ATOM 812 O O . ALA A 1 104 ? 17.133 -1.613 -26.455 1.00 78.81 104 ALA A O 1
ATOM 813 N N . GLU A 1 105 ? 15.260 -2.399 -27.403 1.00 78.50 105 GLU A N 1
ATOM 814 C CA . GLU A 1 105 ? 15.606 -2.117 -28.801 1.00 78.50 105 GLU A CA 1
ATOM 815 C C . GLU A 1 105 ? 15.783 -0.620 -29.070 1.00 78.50 105 GLU A C 1
ATOM 817 O O . GLU A 1 105 ? 16.733 -0.232 -29.732 1.00 78.50 105 GLU A O 1
ATOM 822 N N . ALA A 1 106 ? 14.916 0.251 -28.542 1.00 77.75 106 ALA A N 1
ATOM 823 C CA . ALA A 1 106 ? 15.087 1.701 -28.660 1.00 77.75 106 ALA A CA 1
ATOM 824 C C . ALA A 1 106 ? 16.329 2.192 -27.904 1.00 77.75 106 ALA A C 1
ATOM 826 O O . ALA A 1 106 ? 16.999 3.117 -28.353 1.00 77.75 106 ALA A O 1
ATOM 827 N N . LYS A 1 107 ? 16.656 1.561 -26.768 1.00 79.00 107 LYS A N 1
ATOM 828 C CA . LYS A 1 107 ? 17.894 1.835 -26.037 1.00 79.00 107 LYS A CA 1
ATOM 829 C C . LYS A 1 107 ? 19.117 1.372 -26.836 1.00 79.00 107 LYS A C 1
ATOM 831 O O . LYS A 1 107 ? 20.087 2.118 -26.888 1.00 79.00 107 LYS A O 1
ATOM 836 N N . ASP A 1 108 ? 19.043 0.204 -27.470 1.00 72.12 108 ASP A N 1
ATOM 837 C CA . ASP A 1 108 ? 20.086 -0.354 -28.339 1.00 72.12 108 ASP A CA 1
ATOM 838 C C . ASP A 1 108 ? 20.308 0.528 -29.580 1.00 72.12 108 ASP A C 1
ATOM 840 O O . ASP A 1 108 ? 21.425 0.959 -29.836 1.00 72.12 108 ASP A O 1
ATOM 844 N N . LYS A 1 109 ? 19.227 0.953 -30.249 1.00 73.06 109 LYS A N 1
ATOM 845 C CA . LYS A 1 109 ? 19.255 1.916 -31.366 1.00 73.06 109 LYS A CA 1
ATOM 846 C C . LYS A 1 109 ? 19.821 3.273 -30.957 1.00 73.06 109 LYS A C 1
ATOM 848 O O . LYS A 1 109 ? 20.679 3.802 -31.645 1.00 73.06 109 LYS A O 1
ATOM 853 N N . SER A 1 110 ? 19.423 3.804 -29.798 1.00 66.88 110 SER A N 1
ATOM 854 C CA . SER A 1 110 ? 19.994 5.057 -29.288 1.00 66.88 110 SER A CA 1
ATOM 855 C C . SER A 1 110 ? 21.465 4.927 -28.872 1.00 66.88 110 SER A C 1
ATOM 857 O O . SER A 1 110 ? 22.176 5.926 -28.865 1.00 66.88 110 SER A O 1
ATOM 859 N N . ALA A 1 111 ? 21.928 3.719 -28.524 1.00 64.44 111 ALA A N 1
ATOM 860 C CA . ALA A 1 111 ? 23.337 3.436 -28.264 1.00 64.44 111 ALA A CA 1
ATOM 861 C C . ALA A 1 111 ? 24.132 3.289 -29.575 1.00 64.44 111 ALA A C 1
ATOM 863 O O . ALA A 1 111 ? 25.264 3.763 -29.630 1.00 64.44 111 ALA A O 1
ATOM 864 N N . ALA A 1 112 ? 23.518 2.725 -30.623 1.00 59.12 112 ALA A N 1
ATOM 865 C CA . ALA A 1 112 ? 24.072 2.628 -31.974 1.00 59.12 112 ALA A CA 1
ATOM 866 C C . ALA A 1 112 ? 24.181 4.005 -32.669 1.00 59.12 112 ALA A C 1
ATOM 868 O O . ALA A 1 112 ? 25.261 4.382 -33.119 1.00 59.12 112 ALA A O 1
ATOM 869 N N . GLU A 1 113 ? 23.129 4.832 -32.634 1.00 57.47 113 GLU A N 1
ATOM 870 C CA . GLU A 1 113 ? 23.171 6.213 -33.154 1.00 57.47 113 GLU A CA 1
ATOM 871 C C . GLU A 1 113 ? 24.157 7.104 -32.370 1.00 57.47 113 GLU A C 1
ATOM 873 O O . GLU A 1 113 ? 24.728 8.051 -32.911 1.00 57.47 113 GLU A O 1
ATOM 878 N N . GLN A 1 114 ? 24.399 6.813 -31.084 1.00 53.00 114 GLN A N 1
ATOM 879 C CA . GLN A 1 114 ? 25.435 7.493 -30.294 1.00 53.00 114 GLN A CA 1
ATOM 880 C C . GLN A 1 114 ? 26.858 7.018 -30.615 1.00 53.00 114 GLN A C 1
ATOM 882 O O . GLN A 1 114 ? 27.797 7.782 -30.371 1.00 53.00 114 GLN A O 1
ATOM 887 N N . SER A 1 115 ? 27.043 5.805 -31.151 1.00 56.31 115 SER A N 1
ATOM 888 C CA . SER A 1 115 ? 28.346 5.362 -31.663 1.00 56.31 115 SER A CA 1
ATOM 889 C C . SER A 1 115 ? 28.682 5.972 -33.025 1.00 56.31 115 SER A C 1
ATOM 891 O O . SER A 1 115 ? 29.827 6.370 -33.203 1.00 56.31 115 SER A O 1
ATOM 893 N N . GLU A 1 116 ? 27.702 6.159 -33.914 1.00 54.41 116 GLU A N 1
ATOM 894 C CA . GLU A 1 116 ? 27.923 6.706 -35.270 1.00 54.41 116 GLU A CA 1
ATOM 895 C C . GLU A 1 116 ? 28.145 8.232 -35.289 1.00 54.41 116 GLU A C 1
ATOM 897 O O . GLU A 1 116 ? 28.723 8.783 -36.218 1.00 54.41 116 GLU A O 1
ATOM 902 N N . LYS A 1 117 ? 27.746 8.960 -34.236 1.00 47.28 117 LYS A N 1
ATOM 903 C CA . LYS A 1 117 ? 27.980 10.416 -34.130 1.00 47.28 117 LYS A CA 1
ATOM 904 C C . LYS A 1 117 ? 29.313 10.789 -33.461 1.00 47.28 117 LYS A C 1
ATOM 906 O O . LYS A 1 117 ? 29.508 11.949 -33.090 1.00 47.28 117 LYS A O 1
ATOM 911 N N . LYS A 1 118 ? 30.218 9.824 -33.249 1.00 48.12 118 LYS A N 1
ATOM 912 C CA . LYS A 1 118 ? 31.518 10.032 -32.577 1.00 48.12 118 LYS A CA 1
ATOM 913 C C . LYS A 1 118 ? 32.719 10.045 -33.531 1.00 48.12 118 LYS A C 1
ATOM 915 O O . LYS A 1 118 ? 33.856 10.107 -33.067 1.00 48.12 118 LYS A O 1
ATOM 920 N N . GLU A 1 119 ? 32.470 10.033 -34.833 1.00 51.34 119 GLU A N 1
ATOM 921 C CA . GLU A 1 119 ? 33.493 9.970 -35.877 1.00 51.34 119 GLU A CA 1
ATOM 922 C C . GLU A 1 119 ? 33.527 11.206 -36.781 1.00 51.34 119 GLU A C 1
ATOM 924 O O . GLU A 1 119 ? 33.948 11.107 -37.909 1.00 51.34 119 GLU A O 1
ATOM 929 N N . ASP A 1 120 ? 33.180 12.394 -36.274 1.00 48.94 120 ASP A N 1
ATOM 930 C CA . ASP A 1 120 ? 33.531 13.672 -36.918 1.00 48.94 120 ASP A CA 1
ATOM 931 C C . ASP A 1 120 ? 33.639 14.776 -35.852 1.00 48.94 120 ASP A C 1
ATOM 933 O O . ASP A 1 120 ? 32.717 15.554 -35.606 1.00 48.94 120 ASP A O 1
ATOM 937 N N . GLY A 1 121 ? 34.757 14.808 -35.125 1.00 45.25 121 GLY A N 1
ATOM 938 C CA . GLY A 1 121 ? 34.983 15.816 -34.085 1.00 45.25 121 GLY A CA 1
ATOM 939 C C . GLY A 1 121 ? 36.108 15.451 -33.129 1.00 45.25 121 GLY A C 1
ATOM 940 O O . GLY A 1 121 ? 35.877 14.992 -32.013 1.00 45.25 121 GLY A O 1
ATOM 941 N N . ALA A 1 122 ? 37.342 15.655 -33.580 1.00 48.69 122 ALA A N 1
ATOM 942 C CA . ALA A 1 122 ? 38.558 15.433 -32.818 1.00 48.69 122 ALA A CA 1
ATOM 943 C C . ALA A 1 122 ? 38.624 16.277 -31.528 1.00 48.69 122 ALA A C 1
ATOM 945 O O . ALA A 1 122 ? 38.864 17.479 -31.577 1.00 48.69 122 ALA A O 1
ATOM 946 N N . VAL A 1 123 ? 38.528 15.614 -30.371 1.00 52.12 123 VAL A N 1
ATOM 947 C CA . VAL A 1 123 ? 39.400 15.868 -29.208 1.00 52.12 123 VAL A CA 1
ATOM 948 C C . VAL A 1 123 ? 39.526 14.565 -28.398 1.00 52.12 123 VAL A C 1
ATOM 950 O O . VAL A 1 123 ? 38.534 14.112 -27.820 1.00 52.12 123 VAL A O 1
ATOM 953 N N . PRO A 1 124 ? 40.700 13.908 -28.343 1.00 52.28 124 PRO A N 1
ATOM 954 C CA . PRO A 1 124 ? 40.843 12.651 -27.616 1.00 52.28 124 PRO A CA 1
ATOM 955 C C . PRO A 1 124 ? 40.905 12.905 -26.104 1.00 52.28 124 PRO A C 1
ATOM 957 O O . PRO A 1 124 ? 41.932 13.284 -25.546 1.00 52.28 124 PRO A O 1
ATOM 960 N N . GLY A 1 125 ? 39.786 12.665 -25.420 1.00 54.38 125 GLY A N 1
ATOM 961 C CA . GLY A 1 125 ? 39.749 12.524 -23.967 1.00 54.38 125 GLY A CA 1
ATOM 962 C C . GLY A 1 125 ? 40.450 11.231 -23.536 1.00 54.38 125 GLY A C 1
ATOM 963 O O . GLY A 1 125 ? 40.150 10.157 -24.056 1.00 54.38 125 GLY A O 1
ATOM 964 N N . ALA A 1 126 ? 41.349 11.344 -22.557 1.00 58.78 126 ALA A N 1
ATOM 965 C CA . ALA A 1 126 ? 42.298 10.351 -22.028 1.00 58.78 126 ALA A CA 1
ATOM 966 C C . ALA A 1 126 ? 41.773 8.932 -21.685 1.00 58.78 126 ALA A C 1
ATOM 968 O O . ALA A 1 126 ? 42.552 8.061 -21.311 1.00 58.78 126 ALA A O 1
ATOM 969 N N . LEU A 1 127 ? 40.473 8.671 -21.803 1.00 59.72 127 LEU A N 1
ATOM 970 C CA . LEU A 1 127 ? 39.846 7.391 -21.472 1.00 59.72 127 LEU A CA 1
ATOM 971 C C . LEU A 1 127 ? 39.846 6.386 -22.635 1.00 59.72 127 LEU A C 1
ATOM 973 O O . LEU A 1 127 ? 39.831 5.184 -22.387 1.00 59.72 127 LEU A O 1
ATOM 977 N N . THR A 1 128 ? 39.917 6.840 -23.890 1.00 61.75 128 THR A N 1
ATOM 978 C CA . THR A 1 128 ? 39.896 5.941 -25.062 1.00 61.75 128 THR A CA 1
ATOM 979 C C . THR A 1 128 ? 41.267 5.305 -25.339 1.00 61.75 128 THR A C 1
ATOM 981 O O . THR A 1 128 ? 41.339 4.181 -25.823 1.00 61.75 128 THR A O 1
ATOM 984 N N . ALA A 1 129 ? 42.365 5.971 -24.958 1.00 60.97 129 ALA A N 1
ATOM 985 C CA . ALA A 1 129 ? 43.728 5.468 -25.159 1.00 60.97 129 ALA A CA 1
ATOM 986 C C . ALA A 1 129 ? 44.074 4.261 -24.260 1.00 60.97 129 ALA A C 1
ATOM 988 O O . ALA A 1 129 ? 44.774 3.352 -24.693 1.00 60.97 129 ALA A O 1
ATOM 989 N N . LEU A 1 130 ? 43.537 4.198 -23.034 1.00 63.28 130 LEU A N 1
ATOM 990 C CA . LEU A 1 130 ? 43.752 3.053 -22.135 1.00 63.28 130 LEU A CA 1
ATOM 991 C C . LEU A 1 130 ? 43.010 1.783 -22.581 1.00 63.28 130 LEU A C 1
ATOM 993 O O . LEU A 1 130 ? 43.447 0.682 -22.265 1.00 63.28 130 LEU A O 1
ATOM 997 N N . VAL A 1 131 ? 41.906 1.923 -23.319 1.00 68.25 131 VAL A N 1
ATOM 998 C CA . VAL A 1 131 ? 41.098 0.784 -23.793 1.00 68.25 131 VAL A CA 1
ATOM 999 C C . VAL A 1 131 ? 41.668 0.195 -25.091 1.00 68.25 131 VAL A C 1
ATOM 1001 O O . VAL A 1 131 ? 41.517 -0.996 -25.331 1.00 68.25 131 VAL A O 1
ATOM 1004 N N . ALA A 1 132 ? 42.390 0.979 -25.895 1.00 61.62 132 ALA A N 1
ATOM 1005 C CA . ALA A 1 132 ? 43.066 0.471 -27.091 1.00 61.62 132 ALA A CA 1
ATOM 1006 C C . ALA A 1 132 ? 44.367 -0.297 -26.775 1.00 61.62 132 ALA A C 1
ATOM 1008 O O . ALA A 1 132 ? 44.751 -1.187 -27.525 1.00 61.62 132 ALA A O 1
ATOM 1009 N N . GLY A 1 133 ? 45.030 -0.002 -25.650 1.00 59.41 133 GLY A N 1
ATOM 1010 C CA . GLY A 1 133 ? 46.318 -0.614 -25.295 1.00 59.41 133 GLY A CA 1
ATOM 1011 C C . GLY A 1 133 ? 46.263 -2.052 -24.758 1.00 59.41 133 GLY A C 1
ATOM 1012 O O . GLY A 1 133 ? 47.315 -2.654 -24.589 1.00 59.41 133 GLY A O 1
ATOM 1013 N N . TYR A 1 134 ? 45.079 -2.608 -24.470 1.00 62.47 134 TYR A N 1
ATOM 1014 C CA . TYR A 1 134 ? 44.939 -3.950 -23.867 1.00 62.47 134 TYR A CA 1
ATOM 1015 C C . TYR A 1 134 ? 44.188 -4.961 -24.747 1.00 62.47 134 TYR A C 1
ATOM 1017 O O . TYR A 1 134 ? 43.930 -6.080 -24.312 1.00 62.47 134 TYR A O 1
ATOM 1025 N N . ALA A 1 135 ? 43.836 -4.580 -25.976 1.00 59.72 135 ALA A N 1
ATOM 1026 C CA . ALA A 1 135 ? 43.028 -5.396 -26.876 1.00 59.72 135 ALA A CA 1
ATOM 1027 C C . ALA A 1 135 ? 43.743 -5.651 -28.211 1.00 59.72 135 ALA A C 1
ATOM 1029 O O . ALA A 1 135 ? 43.183 -5.390 -29.269 1.00 59.72 135 ALA A O 1
ATOM 1030 N N . SER A 1 136 ? 44.991 -6.128 -28.164 1.00 56.19 136 SER A N 1
ATOM 1031 C CA . SER A 1 136 ? 45.604 -6.897 -29.255 1.00 56.19 136 SER A CA 1
ATOM 1032 C C . SER A 1 136 ? 46.934 -7.503 -28.795 1.00 56.19 136 SER A C 1
ATOM 1034 O O . SER A 1 136 ? 47.860 -6.750 -28.502 1.00 56.19 136 SER A O 1
ATOM 1036 N N . SER A 1 137 ? 47.001 -8.836 -28.705 1.00 54.16 137 SER A N 1
ATOM 1037 C CA . SER A 1 137 ? 48.147 -9.704 -29.056 1.00 54.16 137 SER A CA 1
ATOM 1038 C C . SER A 1 137 ? 48.214 -10.932 -28.139 1.00 54.16 137 SER A C 1
ATOM 1040 O O . SER A 1 137 ? 48.663 -10.847 -26.997 1.00 54.16 137 SER A O 1
ATOM 1042 N N . ASP A 1 138 ? 47.779 -12.064 -28.690 1.00 54.22 138 ASP A N 1
ATOM 1043 C CA . ASP A 1 138 ? 47.952 -13.426 -28.178 1.00 54.22 138 ASP A CA 1
ATOM 1044 C C . ASP A 1 138 ? 49.198 -14.058 -28.858 1.00 54.22 138 ASP A C 1
ATOM 1046 O O . ASP A 1 138 ? 49.296 -14.036 -30.085 1.00 54.22 138 ASP A O 1
ATOM 1050 N N . ASP A 1 139 ? 50.085 -14.612 -28.019 1.00 52.81 139 ASP A N 1
ATOM 1051 C CA . ASP A 1 139 ? 51.055 -15.723 -28.184 1.00 52.81 139 ASP A CA 1
ATOM 1052 C C . ASP A 1 139 ? 52.509 -15.613 -28.749 1.00 52.81 139 ASP A C 1
ATOM 1054 O O . ASP A 1 139 ? 52.815 -14.902 -29.704 1.00 52.81 139 ASP A O 1
ATOM 1058 N N . ASP A 1 140 ? 53.348 -16.464 -28.121 1.00 38.84 140 ASP A N 1
ATOM 1059 C CA . ASP A 1 140 ? 54.737 -16.946 -28.325 1.00 38.84 140 ASP A CA 1
ATOM 1060 C C . ASP A 1 140 ? 55.974 -16.250 -27.669 1.00 38.84 140 ASP A C 1
ATOM 1062 O O . ASP A 1 140 ? 56.221 -15.049 -27.770 1.00 38.84 140 ASP A O 1
ATOM 1066 N N . ALA A 1 141 ? 56.771 -17.066 -26.957 1.00 37.94 141 ALA A N 1
ATOM 1067 C CA . ALA A 1 141 ? 57.939 -16.759 -26.100 1.00 37.94 141 ALA A CA 1
ATOM 1068 C C . ALA A 1 141 ? 59.306 -17.036 -26.812 1.00 37.94 141 ALA A C 1
ATOM 1070 O O . ALA A 1 141 ? 59.308 -17.350 -27.993 1.00 37.94 141 ALA A O 1
ATOM 1071 N N . PRO A 1 142 ? 60.468 -17.185 -26.117 1.00 57.50 142 PRO A N 1
ATOM 1072 C CA . PRO A 1 142 ? 61.381 -16.256 -25.404 1.00 57.50 142 PRO A CA 1
ATOM 1073 C C . PRO A 1 142 ? 62.726 -16.005 -26.190 1.00 57.50 142 PRO A C 1
ATOM 1075 O O . PRO A 1 142 ? 62.878 -16.571 -27.272 1.00 57.50 142 PRO A O 1
ATOM 1078 N N . PRO A 1 143 ? 63.744 -15.216 -25.722 1.00 47.38 143 PRO A N 1
ATOM 1079 C CA . PRO A 1 143 ? 64.774 -15.751 -24.799 1.00 47.38 143 PRO A CA 1
ATOM 1080 C C . PRO A 1 143 ? 65.508 -14.749 -23.851 1.00 47.38 143 PRO A C 1
ATOM 1082 O O . PRO A 1 143 ? 65.677 -13.569 -24.123 1.00 47.38 143 PRO A O 1
ATOM 1085 N N . ALA A 1 144 ? 66.034 -15.332 -22.764 1.00 33.66 144 ALA A N 1
ATOM 1086 C CA . ALA A 1 144 ? 67.344 -15.121 -22.117 1.00 33.66 144 ALA A CA 1
ATOM 1087 C C . ALA A 1 144 ? 67.818 -13.756 -21.538 1.00 33.66 144 ALA A C 1
ATOM 1089 O O . ALA A 1 144 ? 68.131 -12.816 -22.255 1.00 33.66 144 ALA A O 1
ATOM 1090 N N . ALA A 1 145 ? 68.136 -13.836 -20.229 1.00 34.66 145 ALA A N 1
ATOM 1091 C CA . ALA A 1 145 ? 69.235 -13.197 -19.471 1.00 34.66 145 ALA A CA 1
ATOM 1092 C C . ALA A 1 145 ? 69.176 -11.661 -19.256 1.00 34.66 145 ALA A C 1
ATOM 1094 O O . ALA A 1 145 ? 69.043 -10.886 -20.186 1.00 34.66 145 ALA A O 1
ATOM 1095 N N . LYS A 1 146 ? 69.341 -11.115 -18.041 1.00 35.91 146 LYS A N 1
ATOM 1096 C CA . LYS A 1 146 ? 70.398 -11.376 -17.046 1.00 35.91 146 LYS A CA 1
ATOM 1097 C C . LYS A 1 146 ? 69.954 -11.118 -15.594 1.00 35.91 146 LYS A C 1
ATOM 1099 O O . LYS A 1 146 ? 69.014 -10.386 -15.314 1.00 35.91 146 LYS A O 1
ATOM 1104 N N . ALA A 1 147 ? 70.717 -11.743 -14.700 1.00 32.16 147 ALA A N 1
ATOM 1105 C CA . ALA A 1 147 ? 70.609 -11.817 -13.248 1.00 32.16 147 ALA A CA 1
ATOM 1106 C C . ALA A 1 147 ? 71.135 -10.583 -12.483 1.00 32.16 147 ALA A C 1
ATOM 1108 O O . ALA A 1 147 ? 72.061 -9.935 -12.961 1.00 32.16 147 ALA A O 1
ATOM 1109 N N . ALA A 1 148 ? 70.645 -10.379 -11.245 1.00 36.22 148 ALA A N 1
ATOM 1110 C CA . ALA A 1 148 ? 71.460 -10.058 -10.055 1.00 36.22 148 ALA A CA 1
ATOM 1111 C C . ALA A 1 148 ? 70.652 -10.140 -8.726 1.00 36.22 148 ALA A C 1
ATOM 1113 O O . ALA A 1 148 ? 69.915 -9.237 -8.355 1.00 36.22 148 ALA A O 1
ATOM 1114 N N . LYS A 1 149 ? 70.826 -11.285 -8.054 1.00 30.66 149 LYS A N 1
ATOM 1115 C CA . LYS A 1 149 ? 70.870 -11.634 -6.613 1.00 30.66 149 LYS A CA 1
ATOM 1116 C C . LYS A 1 149 ? 70.682 -10.549 -5.521 1.00 30.66 149 LYS A C 1
ATOM 1118 O O . LYS A 1 149 ? 71.466 -9.610 -5.461 1.00 30.66 149 LYS A O 1
ATOM 1123 N N . ALA A 1 150 ? 69.832 -10.851 -4.525 1.00 30.59 150 ALA A N 1
ATOM 1124 C CA . ALA A 1 150 ? 70.150 -10.762 -3.085 1.00 30.59 150 ALA A CA 1
ATOM 1125 C C . ALA A 1 150 ? 69.151 -11.590 -2.241 1.00 30.59 150 ALA A C 1
ATOM 1127 O O . ALA A 1 150 ? 67.946 -11.363 -2.302 1.00 30.59 150 ALA A O 1
ATOM 1128 N N . GLU A 1 151 ? 69.665 -12.553 -1.470 1.00 33.50 151 GLU A N 1
ATOM 1129 C CA . GLU A 1 151 ? 68.936 -13.291 -0.429 1.00 33.50 151 GLU A CA 1
ATOM 1130 C C . GLU A 1 151 ? 68.983 -12.540 0.910 1.00 33.50 151 GLU A C 1
ATOM 1132 O O . GLU A 1 151 ? 69.996 -11.924 1.241 1.00 33.50 151 GLU A O 1
ATOM 1137 N N . GLY A 1 152 ? 67.908 -12.649 1.697 1.00 33.41 152 GLY A N 1
ATOM 1138 C CA . GLY A 1 152 ? 67.834 -12.183 3.083 1.00 33.41 152 GLY A CA 1
ATOM 1139 C C . GLY A 1 152 ? 66.399 -12.214 3.625 1.00 33.41 152 GLY A C 1
ATOM 1140 O O . GLY A 1 152 ? 65.609 -11.322 3.338 1.00 33.41 152 GLY A O 1
ATOM 1141 N N . ALA A 1 153 ? 66.060 -13.257 4.389 1.00 33.62 153 ALA A N 1
ATOM 1142 C CA . ALA A 1 153 ? 64.846 -13.378 5.214 1.00 33.62 153 ALA A CA 1
ATOM 1143 C C . ALA A 1 153 ? 64.780 -12.290 6.320 1.00 33.62 153 ALA A C 1
ATOM 1145 O O . ALA A 1 153 ? 65.827 -11.702 6.600 1.00 33.62 153 ALA A O 1
ATOM 1146 N N . PRO A 1 154 ? 63.649 -12.046 7.033 1.00 48.78 154 PRO A N 1
ATOM 1147 C CA . PRO A 1 154 ? 62.318 -12.684 7.015 1.00 48.78 154 PRO A CA 1
ATOM 1148 C C . PRO A 1 154 ? 61.169 -11.713 6.615 1.00 48.78 154 PRO A C 1
ATOM 1150 O O . PRO A 1 154 ? 61.395 -10.509 6.488 1.00 48.78 154 PRO A O 1
ATOM 1153 N N . PRO A 1 155 ? 59.917 -12.184 6.407 1.00 57.19 155 PRO A N 1
ATOM 1154 C CA . PRO A 1 155 ? 58.795 -11.283 6.133 1.00 57.19 155 PRO A CA 1
ATOM 1155 C C . PRO A 1 155 ? 58.519 -10.385 7.350 1.00 57.19 155 PRO A C 1
ATOM 1157 O O . PRO A 1 155 ? 58.482 -10.902 8.471 1.00 57.19 155 PRO A O 1
ATOM 1160 N N . PRO A 1 156 ? 58.253 -9.074 7.179 1.00 50.31 156 PRO A N 1
ATOM 1161 C CA . PRO A 1 156 ? 57.629 -8.312 8.243 1.00 50.31 156 PRO A CA 1
ATOM 1162 C C . PRO A 1 156 ? 56.236 -8.905 8.456 1.00 50.31 156 PRO A C 1
ATOM 1164 O O . PRO A 1 156 ? 55.308 -8.697 7.668 1.00 50.31 156 PRO A O 1
ATOM 1167 N N . VAL A 1 157 ? 56.118 -9.698 9.519 1.00 43.47 157 VAL A N 1
ATOM 1168 C CA . VAL A 1 157 ? 54.849 -9.998 10.165 1.00 43.47 157 VAL A CA 1
ATOM 1169 C C . VAL A 1 157 ? 54.093 -8.679 10.286 1.00 43.47 157 VAL A C 1
ATOM 1171 O O . VAL A 1 157 ? 54.533 -7.734 10.934 1.00 43.47 157 VAL A O 1
ATOM 1174 N N . CYS A 1 158 ? 52.992 -8.573 9.549 1.00 39.59 158 CYS A N 1
ATOM 1175 C CA . CYS A 1 158 ? 52.121 -7.416 9.621 1.00 39.59 158 CYS A CA 1
ATOM 1176 C C . CYS A 1 158 ? 51.371 -7.501 10.951 1.00 39.59 158 CYS A C 1
ATOM 1178 O O . CYS A 1 158 ? 50.278 -8.064 11.018 1.00 39.59 158 CYS A O 1
ATOM 1180 N N . GLU A 1 159 ? 51.972 -6.970 12.013 1.00 48.25 159 GLU A N 1
ATOM 1181 C CA . GLU A 1 159 ? 51.254 -6.668 13.245 1.00 48.25 159 GLU A CA 1
ATOM 1182 C C . GLU A 1 159 ? 50.098 -5.699 12.927 1.00 48.25 159 GLU A C 1
ATOM 1184 O O . GLU A 1 159 ? 50.274 -4.736 12.166 1.00 48.25 159 GLU A O 1
ATOM 1189 N N . PRO A 1 160 ? 48.881 -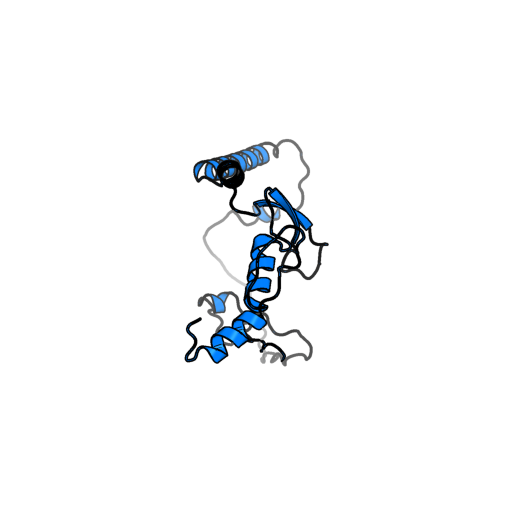5.946 13.444 1.00 47.53 160 PRO A N 1
ATOM 1190 C CA . PRO A 1 160 ? 47.722 -5.143 13.100 1.00 47.53 160 PRO A CA 1
ATOM 1191 C C . PRO A 1 160 ? 47.847 -3.766 13.750 1.00 47.53 160 PRO A C 1
ATOM 1193 O O . PRO A 1 160 ? 47.557 -3.584 14.930 1.00 47.53 160 PRO A O 1
ATOM 1196 N N . ALA A 1 161 ? 48.239 -2.775 12.947 1.00 43.19 161 ALA A N 1
ATOM 1197 C CA . ALA A 1 161 ? 48.167 -1.372 13.318 1.00 43.19 161 ALA A CA 1
ATOM 1198 C C . ALA A 1 161 ? 46.748 -1.044 13.808 1.00 43.19 161 ALA A C 1
ATOM 1200 O O . ALA A 1 161 ? 45.770 -1.047 13.047 1.00 43.19 161 ALA A O 1
ATOM 1201 N N . ALA A 1 162 ? 46.661 -0.785 15.110 1.00 51.66 162 ALA A N 1
ATOM 1202 C CA . ALA A 1 162 ? 45.475 -0.338 15.808 1.00 51.66 162 ALA A CA 1
ATOM 1203 C C . ALA A 1 162 ? 44.811 0.825 15.050 1.00 51.66 162 ALA A C 1
ATOM 1205 O O . ALA A 1 162 ? 45.449 1.822 14.717 1.00 51.66 162 ALA A O 1
ATOM 1206 N N . GLY A 1 163 ? 43.509 0.691 14.773 1.00 55.59 163 GLY A N 1
ATOM 1207 C CA . GLY A 1 163 ? 42.672 1.815 14.338 1.00 55.59 163 GLY A CA 1
ATOM 1208 C C . GLY A 1 163 ? 42.040 1.741 12.945 1.00 55.59 163 GLY A C 1
ATOM 1209 O O . GLY A 1 163 ? 41.582 2.773 12.449 1.00 55.59 163 GLY A O 1
ATOM 1210 N N . ARG A 1 164 ? 41.946 0.576 12.284 1.00 52.62 164 ARG A N 1
ATOM 1211 C CA . ARG A 1 164 ? 41.221 0.470 11.000 1.00 52.62 164 ARG A CA 1
ATOM 1212 C C . ARG A 1 164 ? 39.926 -0.338 11.112 1.00 52.62 164 ARG A C 1
ATOM 1214 O O . ARG A 1 164 ? 39.873 -1.435 11.648 1.00 52.62 164 ARG A O 1
ATOM 1221 N N . LYS A 1 165 ? 38.863 0.290 10.607 1.00 59.50 165 LYS A N 1
ATOM 1222 C CA . LYS A 1 165 ? 37.466 -0.159 10.507 1.00 59.50 165 LYS A CA 1
ATOM 1223 C C . LYS A 1 165 ? 37.391 -1.644 10.120 1.00 59.50 165 LYS A C 1
ATOM 1225 O O . LYS A 1 165 ? 38.124 -2.055 9.225 1.00 59.50 165 LYS A O 1
ATOM 1230 N N . ARG A 1 166 ? 36.485 -2.400 10.764 1.00 65.44 166 ARG A N 1
ATOM 1231 C CA . ARG A 1 166 ? 36.272 -3.848 10.552 1.00 65.44 166 ARG A CA 1
ATOM 1232 C C . ARG A 1 166 ? 36.388 -4.222 9.061 1.00 65.44 166 ARG A C 1
ATOM 1234 O O . ARG A 1 166 ? 35.757 -3.544 8.239 1.00 65.44 166 ARG A O 1
ATOM 1241 N N . PRO A 1 167 ? 37.166 -5.261 8.700 1.00 70.69 167 PRO A N 1
ATOM 1242 C CA . PRO A 1 167 ? 37.330 -5.666 7.310 1.00 70.69 167 PRO A CA 1
ATOM 1243 C C . PRO A 1 167 ? 35.965 -5.987 6.696 1.00 70.69 167 PRO A C 1
ATOM 1245 O O . PRO A 1 167 ? 35.135 -6.672 7.293 1.00 70.69 167 PRO A O 1
ATOM 1248 N N . ARG A 1 168 ? 35.708 -5.448 5.499 1.00 81.31 168 ARG A N 1
ATOM 1249 C CA . ARG A 1 168 ? 34.471 -5.718 4.752 1.00 81.31 168 ARG A CA 1
ATOM 1250 C C . ARG A 1 168 ? 34.357 -7.223 4.486 1.00 81.31 168 ARG A C 1
ATOM 1252 O O . ARG A 1 168 ? 35.373 -7.866 4.227 1.00 81.31 168 ARG A O 1
ATOM 1259 N N . ALA A 1 169 ? 33.137 -7.759 4.514 1.00 87.94 169 ALA A N 1
ATOM 1260 C CA . ALA A 1 169 ? 32.887 -9.166 4.212 1.00 87.94 169 ALA A CA 1
ATOM 1261 C C . ALA A 1 169 ? 33.340 -9.521 2.786 1.00 87.94 169 ALA A C 1
ATOM 1263 O O . ALA A 1 169 ? 33.144 -8.747 1.841 1.00 87.94 169 ALA A O 1
ATOM 1264 N N . CYS A 1 170 ? 33.941 -10.696 2.625 1.00 88.19 170 CYS A N 1
ATOM 1265 C CA . CYS A 1 170 ? 34.428 -11.181 1.344 1.00 88.19 170 CYS A CA 1
ATOM 1266 C C . CYS A 1 170 ? 33.257 -11.534 0.423 1.00 88.19 170 CYS A C 1
ATOM 1268 O O . CYS A 1 170 ? 32.520 -12.494 0.650 1.00 88.19 170 CYS A O 1
ATOM 1270 N N . ARG A 1 171 ? 33.107 -10.790 -0.677 1.00 87.31 171 ARG A N 1
ATOM 1271 C CA . ARG A 1 171 ? 32.047 -11.035 -1.667 1.00 87.31 171 ARG A CA 1
ATOM 1272 C C . ARG A 1 171 ? 32.161 -12.414 -2.330 1.00 87.31 171 ARG A C 1
ATOM 1274 O O . ARG A 1 171 ? 31.141 -12.980 -2.710 1.00 87.31 171 ARG A O 1
ATOM 1281 N N . PHE A 1 172 ? 33.379 -12.943 -2.473 1.00 89.38 172 PHE A N 1
ATOM 1282 C CA . PHE A 1 172 ? 33.622 -14.269 -3.048 1.00 89.38 172 PHE A CA 1
ATOM 1283 C C . PHE A 1 172 ? 33.313 -15.394 -2.056 1.00 89.38 172 PHE A C 1
ATOM 1285 O O . PHE A 1 172 ? 32.802 -16.428 -2.471 1.00 89.38 172 PHE A O 1
ATOM 1292 N N . PHE A 1 173 ? 33.539 -15.178 -0.757 1.00 89.00 173 PHE A N 1
ATOM 1293 C CA . PHE A 1 173 ? 33.178 -16.136 0.293 1.00 89.00 173 PHE A CA 1
ATOM 1294 C C . PHE A 1 173 ? 31.664 -16.268 0.431 1.00 89.00 173 PHE A C 1
ATOM 1296 O O . PHE A 1 173 ? 31.143 -17.375 0.431 1.00 89.00 173 PHE A O 1
ATOM 1303 N N . LEU A 1 174 ? 30.944 -15.141 0.399 1.00 88.12 174 LEU A N 1
ATOM 1304 C CA . LEU A 1 174 ? 29.476 -15.136 0.374 1.00 88.12 174 LEU A CA 1
ATOM 1305 C C . LEU A 1 174 ? 28.883 -15.872 -0.842 1.00 88.12 174 LEU A C 1
ATOM 1307 O O . LEU A 1 174 ? 27.712 -16.232 -0.827 1.00 88.12 174 LEU A O 1
ATOM 1311 N N . ARG A 1 175 ? 29.675 -16.074 -1.903 1.00 88.31 175 ARG A N 1
ATOM 1312 C CA . ARG A 1 175 ? 29.299 -16.820 -3.114 1.00 88.31 175 ARG A CA 1
ATOM 1313 C C . ARG A 1 175 ? 29.878 -18.240 -3.162 1.00 88.31 175 ARG A C 1
ATOM 1315 O O . ARG A 1 175 ? 29.669 -18.919 -4.158 1.00 88.31 175 ARG A O 1
ATOM 1322 N N . GLY A 1 176 ? 30.637 -18.667 -2.150 1.00 87.31 176 GLY A N 1
ATOM 1323 C CA . GLY A 1 176 ? 31.297 -19.978 -2.119 1.00 87.31 176 GLY A CA 1
ATOM 1324 C C . GLY A 1 176 ? 32.479 -20.140 -3.088 1.00 87.31 176 GLY A C 1
ATOM 1325 O O . GLY A 1 176 ? 32.932 -21.253 -3.313 1.00 87.31 176 GLY A O 1
ATOM 1326 N N . ALA A 1 177 ? 32.993 -19.049 -3.664 1.00 90.31 177 ALA A N 1
ATOM 1327 C CA . ALA A 1 177 ? 34.046 -19.066 -4.688 1.00 90.31 177 ALA A CA 1
ATOM 1328 C C . ALA A 1 177 ? 35.391 -18.493 -4.194 1.00 90.31 177 ALA A C 1
ATOM 1330 O O . ALA A 1 177 ? 36.276 -18.191 -4.996 1.00 90.31 177 ALA A O 1
ATOM 1331 N N . CYS A 1 178 ? 35.552 -18.274 -2.883 1.00 91.00 178 CYS A N 1
ATOM 1332 C CA . CYS A 1 178 ? 36.799 -17.745 -2.332 1.00 91.00 178 CYS A CA 1
ATOM 1333 C C . CYS A 1 178 ? 37.878 -18.834 -2.270 1.00 91.00 178 CYS A C 1
ATOM 1335 O O . CYS A 1 178 ? 37.696 -19.838 -1.591 1.00 91.00 178 CYS A O 1
ATOM 1337 N N . ARG A 1 179 ? 39.023 -18.602 -2.925 1.00 89.88 179 ARG A N 1
ATOM 1338 C CA . ARG A 1 179 ? 40.201 -19.494 -2.889 1.00 89.88 179 ARG A CA 1
ATOM 1339 C C . ARG A 1 179 ? 41.256 -19.089 -1.854 1.00 89.88 179 ARG A C 1
ATOM 1341 O O . ARG A 1 179 ? 42.217 -19.812 -1.651 1.00 89.88 179 ARG A O 1
ATOM 1348 N N . ALA A 1 180 ? 41.088 -17.929 -1.215 1.00 84.44 180 ALA A N 1
ATOM 1349 C CA . ALA A 1 180 ? 42.092 -17.344 -0.324 1.00 84.44 180 ALA A CA 1
ATOM 1350 C C . ALA A 1 180 ? 42.042 -17.877 1.122 1.00 84.44 180 ALA A C 1
ATOM 1352 O O . ALA A 1 180 ? 42.901 -17.513 1.919 1.00 84.44 180 ALA A O 1
ATOM 1353 N N . GLY A 1 181 ? 41.050 -18.711 1.468 1.00 80.06 181 GLY A N 1
ATOM 1354 C CA . GLY A 1 181 ? 40.936 -19.322 2.797 1.00 80.06 181 GLY A CA 1
ATOM 1355 C C . GLY A 1 181 ? 41.024 -18.296 3.932 1.00 80.06 181 GLY A C 1
ATOM 1356 O O . GLY A 1 181 ? 40.400 -17.238 3.867 1.00 80.06 181 GLY A O 1
ATOM 1357 N N . GLU A 1 182 ? 41.823 -18.592 4.952 1.00 76.50 182 GLU A N 1
ATOM 1358 C CA . GLU A 1 182 ? 42.047 -17.708 6.108 1.00 76.50 182 GLU A CA 1
ATOM 1359 C C . GLU A 1 182 ? 43.005 -16.543 5.820 1.00 76.50 182 GLU A C 1
ATOM 1361 O O . GLU A 1 182 ? 42.997 -15.543 6.531 1.00 76.50 182 GLU A O 1
ATOM 1366 N N . ALA A 1 183 ? 43.766 -16.610 4.724 1.00 80.88 183 ALA A N 1
ATOM 1367 C CA . ALA A 1 183 ? 44.618 -15.518 4.255 1.00 80.88 183 ALA A CA 1
ATOM 1368 C C . ALA A 1 183 ? 43.840 -14.470 3.431 1.00 80.88 183 ALA A C 1
ATOM 1370 O O . ALA A 1 183 ? 44.430 -13.585 2.802 1.00 80.88 183 ALA A O 1
ATOM 1371 N N . CYS A 1 184 ? 42.505 -14.560 3.381 1.00 85.25 184 CYS A N 1
ATOM 1372 C CA . CYS A 1 184 ? 41.703 -13.602 2.641 1.00 85.25 184 CYS A CA 1
ATOM 1373 C C . CYS A 1 184 ? 41.806 -12.205 3.265 1.00 85.25 184 CYS A C 1
ATOM 1375 O O . CYS A 1 184 ? 41.544 -11.999 4.446 1.00 85.25 184 CYS A O 1
ATOM 1377 N N . ARG A 1 185 ? 42.080 -11.197 2.430 1.00 84.88 185 ARG A N 1
ATOM 1378 C CA . ARG A 1 185 ? 42.108 -9.783 2.844 1.00 84.88 185 ARG A CA 1
ATOM 1379 C C . ARG A 1 185 ? 40.744 -9.243 3.316 1.00 84.88 185 ARG A C 1
ATOM 1381 O O . ARG A 1 185 ? 40.657 -8.115 3.800 1.00 84.88 185 ARG A O 1
ATOM 1388 N N . TYR A 1 186 ? 39.674 -10.014 3.145 1.00 85.44 186 TYR A N 1
ATOM 1389 C CA . TYR A 1 186 ? 38.302 -9.656 3.489 1.00 85.44 186 TYR A CA 1
ATOM 1390 C C . TYR A 1 186 ? 37.743 -10.633 4.529 1.00 85.44 186 TYR A C 1
ATOM 1392 O O . TYR A 1 186 ? 38.092 -11.808 4.520 1.00 85.44 186 TYR A O 1
ATOM 1400 N N . SER A 1 187 ? 36.839 -10.167 5.397 1.00 85.81 187 SER A N 1
ATOM 1401 C CA . SER A 1 187 ? 36.296 -11.002 6.478 1.00 85.81 187 SER A CA 1
ATOM 1402 C C . SER A 1 187 ? 35.428 -12.142 5.938 1.00 85.81 187 SER A C 1
ATOM 1404 O O . SER A 1 187 ? 34.571 -11.921 5.077 1.00 85.81 187 SER A O 1
ATOM 1406 N N . HIS A 1 188 ? 35.624 -13.348 6.467 1.00 86.25 188 HIS A N 1
ATOM 1407 C CA . HIS A 1 188 ? 34.768 -14.517 6.243 1.00 86.25 188 HIS A CA 1
ATOM 1408 C C . HIS A 1 188 ? 33.709 -14.697 7.352 1.00 86.25 188 HIS A C 1
ATOM 1410 O O . HIS A 1 188 ? 33.041 -15.724 7.412 1.00 86.25 188 HIS A O 1
ATOM 1416 N N . GLU A 1 189 ? 33.495 -13.696 8.214 1.00 79.88 189 GLU A N 1
ATOM 1417 C CA . GLU A 1 189 ? 32.407 -13.730 9.196 1.00 79.88 189 GLU A CA 1
ATOM 1418 C C . GLU A 1 189 ? 31.054 -13.500 8.510 1.00 79.88 189 GLU A C 1
ATOM 1420 O O . GLU A 1 189 ? 30.794 -12.441 7.929 1.00 79.88 189 GLU A O 1
ATOM 1425 N N . ILE A 1 190 ? 30.167 -14.491 8.596 1.00 70.62 190 ILE A N 1
ATOM 1426 C CA . ILE A 1 190 ? 28.766 -14.351 8.198 1.00 70.62 190 ILE A CA 1
ATOM 1427 C C . ILE A 1 190 ? 28.082 -13.535 9.303 1.00 70.62 190 ILE A C 1
ATOM 1429 O O . ILE A 1 190 ? 27.983 -14.026 10.430 1.00 70.62 190 ILE A O 1
ATOM 1433 N N . PRO A 1 191 ? 27.619 -12.296 9.043 1.00 62.84 191 PRO A N 1
ATOM 1434 C CA . PRO A 1 191 ? 26.985 -11.502 10.081 1.00 62.84 191 PRO A CA 1
ATOM 1435 C C . PRO A 1 191 ? 25.683 -12.187 10.499 1.00 62.84 191 PRO A C 1
ATOM 1437 O O . PRO A 1 191 ? 24.703 -12.195 9.751 1.00 62.84 191 PRO A O 1
ATOM 1440 N N . ALA A 1 192 ? 25.670 -12.757 11.704 1.00 61.84 192 ALA A N 1
ATOM 1441 C CA . ALA A 1 192 ? 24.450 -13.235 12.330 1.00 61.84 192 ALA A CA 1
ATOM 1442 C C . ALA A 1 192 ? 23.472 -12.056 12.410 1.00 61.84 192 ALA A C 1
ATOM 1444 O O . ALA A 1 192 ? 23.772 -11.016 13.001 1.00 61.84 192 ALA A O 1
ATOM 1445 N N . VAL A 1 193 ? 22.319 -12.192 11.754 1.00 55.72 193 VAL A N 1
ATOM 1446 C CA . VAL A 1 193 ? 21.256 -11.185 11.750 1.00 55.72 193 VAL A CA 1
ATOM 1447 C C . VAL A 1 193 ? 20.888 -10.822 13.189 1.00 55.72 193 VAL A C 1
ATOM 1449 O O . VAL A 1 193 ? 20.222 -11.577 13.894 1.00 55.72 193 VAL A O 1
ATOM 1452 N N . SER A 1 194 ? 21.334 -9.642 13.625 1.00 53.19 194 SER A N 1
ATOM 1453 C CA . SER A 1 194 ? 20.935 -9.013 14.880 1.00 53.19 194 SER A CA 1
ATOM 1454 C C . SER A 1 194 ? 19.427 -8.765 14.837 1.00 53.19 194 SER A C 1
ATOM 1456 O O . SER A 1 194 ? 18.948 -7.765 14.300 1.00 53.19 194 SER A O 1
ATOM 1458 N N . ARG A 1 195 ? 18.657 -9.707 15.384 1.00 56.19 195 ARG A N 1
ATOM 1459 C CA . ARG A 1 195 ? 17.241 -9.509 15.691 1.00 56.19 195 ARG A CA 1
ATOM 1460 C C . ARG A 1 195 ? 17.177 -8.512 16.844 1.00 56.19 195 ARG A C 1
ATOM 1462 O O . ARG A 1 195 ? 17.307 -8.888 18.007 1.00 56.19 195 ARG A O 1
ATOM 1469 N N . LYS A 1 196 ? 17.046 -7.220 16.534 1.00 51.31 196 LYS A N 1
ATOM 1470 C CA . LYS A 1 196 ? 16.779 -6.206 17.560 1.00 51.31 196 LYS A CA 1
ATOM 1471 C C . LYS A 1 196 ? 15.443 -6.543 18.224 1.00 51.31 196 LYS A C 1
ATOM 1473 O O . LYS A 1 196 ? 14.416 -6.603 17.557 1.00 51.31 196 LYS A O 1
ATOM 1478 N N . ARG A 1 197 ? 15.482 -6.793 19.532 1.00 48.44 197 ARG A N 1
ATOM 1479 C CA . ARG A 1 197 ? 14.302 -7.023 20.371 1.00 48.44 197 ARG A CA 1
ATOM 1480 C C . ARG A 1 197 ? 13.517 -5.701 20.467 1.00 48.44 197 ARG A C 1
ATOM 1482 O O . ARG A 1 197 ? 14.155 -4.683 20.751 1.00 48.44 197 ARG A O 1
ATOM 1489 N N . PRO A 1 198 ? 12.201 -5.661 20.192 1.00 53.50 198 PRO A N 1
ATOM 1490 C CA . PRO A 1 198 ? 11.413 -4.447 20.393 1.00 53.50 198 PRO A CA 1
ATOM 1491 C C . PRO A 1 198 ? 11.411 -4.074 21.885 1.00 53.50 198 PRO A C 1
ATOM 1493 O O . PRO A 1 198 ? 11.375 -4.952 22.748 1.00 53.50 198 PRO A O 1
ATOM 1496 N N . LYS A 1 199 ? 11.553 -2.775 22.169 1.00 48.31 199 LYS A N 1
ATOM 1497 C CA . LYS A 1 199 ? 11.558 -2.199 23.525 1.00 48.31 199 LYS A CA 1
ATOM 1498 C C . LYS A 1 199 ? 10.142 -2.309 24.131 1.00 48.31 199 LYS A C 1
ATOM 1500 O O . LYS A 1 199 ? 9.201 -2.146 23.354 1.00 48.31 199 LYS A O 1
ATOM 1505 N N . PRO A 1 200 ? 10.003 -2.603 25.440 1.00 61.59 200 PRO A N 1
ATOM 1506 C CA . PRO A 1 200 ? 8.708 -2.606 26.122 1.00 61.59 200 PRO A CA 1
ATOM 1507 C C . PRO A 1 200 ? 8.079 -1.211 26.158 1.00 61.59 200 PRO A C 1
ATOM 1509 O O . PRO A 1 200 ? 8.852 -0.220 26.159 1.00 61.59 200 PRO A O 1
#

Sequence (200 aa):
RTFRTEGNLRADQSSHVPCPHPGCGFLASPQAVSGHFEKEHGRYAGEGFKEVEVTVDDAGGPRRRAGVRRRFRLCVGNRPEDVAAWIAERRKNFPTRGRVAAKAEAKDKSAAEQSEKKEDGAVPGALTALVAGYASSDDDAPPAAKAAKAEGAPPPVCEPAAGRKRPRACRFFLRGACRAGEACRYSHEIPAVSRKRPKP

pLDDT: mean 70.78, std 16.66, range [30.59, 93.94]

Foldseek 3Di:
DDDPDVVVVVVQQVQWDAQPDPPGRDTHHPVVSVVCCCACVNPLHDFAWDKDWDFDFPPDDPDGDRGDTDIDTDGRDDDVVRVVVVCVVCVVVPPDVVNVVVVVVVVVVVVVVVVVVPPPDDDDDPPVVVVVVPPDDDDDDDDDDDDDDDDDDDDPPPDDDPDDDAFAADPCLVVVNDPCPPVDSHDNDDPDPPPPDDDD

Radius of gyration: 34.51 Å; chains: 1; bounding box: 100×36×70 Å

Secondary structure (DSSP, 8-state):
---SSHHHHHHHHHT-EE-SSTT---EE-HHHHHHHIIIIISTT-SSEEEEEEEEE--SS-SS-PPPEEEEEEEEES--HHHHHHHHHHHHHTS--HHHHHHHHHHHHHHHHHHHHTTSS-----THHHHHHTTS--------------------------S----PPB-TTTTTT----GGG-SSB--------PPPP-

Organism: NCBI:txid216773